Protein AF-A0A8D5ZLR9-F1 (afdb_monomer_lite)

Radius of gyration: 18.5 Å; chains: 1; bounding box: 46×34×52 Å

pLDDT: mean 81.75, std 16.13, range [39.88, 98.38]

Foldseek 3Di:
DDQPVPDDPVVLVVQAPDPDPPGQYLLLVLLVLLLVLLVLLLVLLVVLVVVVLHFPPDDSVVLNVVSVVLSVLSSVLSVQLSVVVVVQCVVPPPDPQRQDPDDCRSLNVQLVSLVVQLVSLLSCCVRSVVCNVSSLSSNVSSLVSNVSSLVVCVVSCVSPVDPDDPPVVVVVVSVVSVVSSVVSVVVVVVVVVVD

Structure (mmCIF, N/CA/C/O backbone):
data_AF-A0A8D5ZLR9-F1
#
_entry.id   AF-A0A8D5ZLR9-F1
#
loop_
_atom_site.group_PDB
_atom_site.id
_atom_site.type_symbol
_atom_site.label_atom_id
_atom_site.label_alt_id
_atom_site.label_comp_id
_atom_site.label_asym_id
_atom_site.label_entity_id
_atom_site.label_seq_id
_atom_site.pdbx_PDB_ins_code
_atom_site.Cartn_x
_atom_site.Cartn_y
_atom_site.Cartn_z
_atom_site.occupancy
_atom_site.B_iso_or_equiv
_atom_site.auth_seq_id
_atom_site.auth_comp_id
_atom_site.auth_asym_id
_atom_site.auth_atom_id
_atom_site.pdbx_PDB_model_num
ATOM 1 N N . MET A 1 1 ? -2.236 0.204 -25.685 1.00 59.69 1 MET A N 1
ATOM 2 C CA . MET A 1 1 ? -1.903 -0.620 -24.510 1.00 59.69 1 MET A CA 1
ATOM 3 C C . MET A 1 1 ? -3.095 -0.487 -23.596 1.00 59.69 1 MET A C 1
ATOM 5 O O . MET A 1 1 ? -3.528 0.644 -23.408 1.00 59.69 1 MET A O 1
ATOM 9 N N . ASP A 1 2 ? -3.676 -1.601 -23.165 1.00 64.25 2 ASP A N 1
ATOM 10 C CA . ASP A 1 2 ? -4.844 -1.557 -22.281 1.00 64.25 2 ASP A CA 1
ATOM 11 C C . ASP A 1 2 ? -4.427 -0.935 -20.941 1.00 64.25 2 ASP A C 1
ATOM 13 O O . ASP A 1 2 ? -3.273 -1.086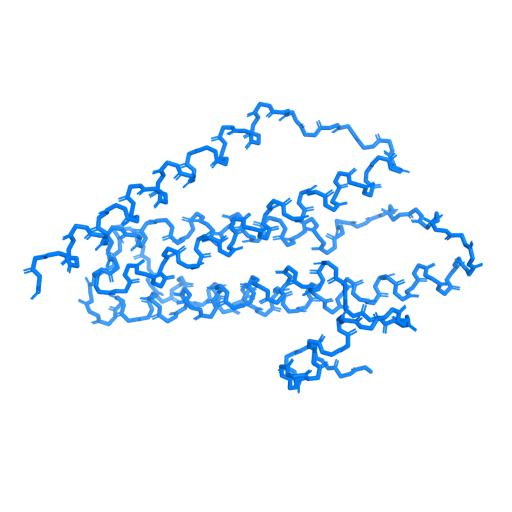 -20.522 1.00 64.25 2 ASP A O 1
ATOM 17 N N . ARG A 1 3 ? -5.331 -0.190 -20.301 1.00 73.62 3 ARG A N 1
ATOM 18 C CA . ARG A 1 3 ? -5.063 0.438 -19.000 1.00 73.62 3 ARG A CA 1
ATOM 19 C C . ARG A 1 3 ? -4.920 -0.644 -17.934 1.00 73.62 3 ARG A C 1
ATOM 21 O O . ARG A 1 3 ? -5.652 -1.631 -17.982 1.00 73.62 3 ARG A O 1
ATOM 28 N N . ILE A 1 4 ? -4.012 -0.473 -16.963 1.00 72.44 4 ILE A N 1
ATOM 29 C CA . ILE A 1 4 ? -3.745 -1.512 -15.937 1.00 72.44 4 ILE A CA 1
ATOM 30 C C . ILE A 1 4 ? -5.044 -1.895 -15.215 1.00 72.44 4 ILE A C 1
ATOM 32 O O . ILE A 1 4 ? -5.279 -3.067 -14.936 1.00 72.44 4 ILE A O 1
ATOM 36 N N . GLU A 1 5 ? -5.898 -0.908 -14.947 1.00 76.12 5 GLU A N 1
ATOM 37 C CA . GLU A 1 5 ? -7.169 -1.096 -14.242 1.00 76.12 5 GLU A CA 1
ATOM 38 C C . GLU A 1 5 ? -8.232 -1.863 -15.043 1.00 76.12 5 GLU A C 1
ATOM 40 O O . GLU A 1 5 ? -9.172 -2.395 -14.459 1.00 76.12 5 GLU A O 1
ATOM 45 N N . GLU A 1 6 ? -8.080 -1.945 -16.365 1.00 81.75 6 GLU A N 1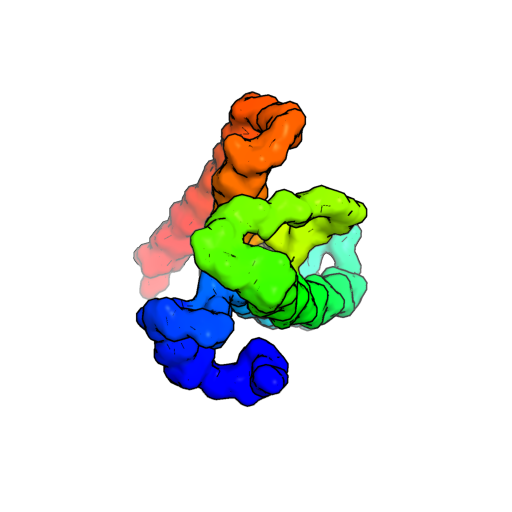
ATOM 46 C CA . GLU A 1 6 ? -9.014 -2.619 -17.274 1.00 81.75 6 GLU A CA 1
ATOM 47 C C . GLU A 1 6 ? -8.556 -4.049 -17.613 1.00 81.75 6 GLU A C 1
ATOM 49 O O . GLU A 1 6 ? -9.297 -4.826 -18.219 1.00 81.75 6 GLU A O 1
ATOM 54 N N . MET A 1 7 ? -7.333 -4.425 -17.223 1.00 79.50 7 MET A N 1
ATOM 55 C CA . MET A 1 7 ? -6.771 -5.736 -17.526 1.00 79.50 7 MET A CA 1
ATOM 56 C C . MET A 1 7 ? -7.274 -6.809 -16.550 1.00 79.50 7 MET A C 1
ATOM 58 O O . MET A 1 7 ? -7.138 -6.661 -15.334 1.00 79.50 7 MET A O 1
ATOM 62 N N . PRO A 1 8 ? -7.756 -7.961 -17.053 1.00 85.62 8 PRO A N 1
ATOM 63 C CA . PRO A 1 8 ? -7.994 -9.126 -16.211 1.00 85.62 8 PRO A CA 1
ATOM 64 C C . PRO A 1 8 ? -6.724 -9.534 -15.447 1.00 85.62 8 PRO A C 1
ATOM 66 O O . PRO A 1 8 ? -5.639 -9.600 -16.029 1.00 85.62 8 PRO A O 1
ATOM 69 N N . ILE A 1 9 ? -6.856 -9.865 -14.156 1.00 83.25 9 ILE A N 1
ATOM 70 C CA . ILE A 1 9 ? -5.718 -10.191 -13.272 1.00 83.25 9 ILE A CA 1
ATOM 71 C C . ILE A 1 9 ? -4.838 -11.303 -13.865 1.00 83.25 9 ILE A C 1
ATOM 73 O O . ILE A 1 9 ? -3.615 -11.197 -13.867 1.00 83.25 9 ILE A O 1
ATOM 77 N N . ASN A 1 10 ? -5.442 -12.356 -14.422 1.00 83.75 10 ASN A N 1
ATOM 78 C CA . ASN A 1 10 ? -4.713 -13.460 -15.053 1.00 83.75 10 ASN A CA 1
ATOM 79 C C . ASN A 1 10 ? -3.843 -12.997 -16.233 1.00 83.75 10 ASN A C 1
ATOM 81 O O . ASN A 1 10 ? -2.712 -13.462 -16.391 1.00 83.75 10 ASN A O 1
ATOM 85 N N . ARG A 1 11 ? -4.351 -12.065 -17.045 1.00 83.00 11 ARG A N 1
ATOM 86 C CA . ARG A 1 11 ? -3.606 -11.479 -18.158 1.00 83.00 11 ARG A CA 1
ATOM 87 C C . ARG A 1 11 ? -2.465 -10.614 -17.641 1.00 83.00 11 ARG A C 1
ATOM 89 O O . ARG A 1 11 ? -1.344 -10.784 -18.104 1.00 83.00 11 ARG A O 1
ATOM 96 N N . LEU A 1 12 ? -2.723 -9.765 -16.648 1.00 81.44 12 LEU A N 1
ATOM 97 C CA . LEU A 1 12 ? -1.701 -8.913 -16.040 1.00 81.44 12 LEU A CA 1
ATOM 98 C C . LEU A 1 12 ? -0.535 -9.736 -15.468 1.00 81.44 12 LEU A C 1
ATOM 100 O O . LEU A 1 12 ? 0.622 -9.465 -15.777 1.00 81.44 12 LEU A O 1
ATOM 104 N N . LEU A 1 13 ? -0.836 -10.795 -14.708 1.00 83.38 13 LEU A N 1
ATOM 105 C CA . LEU A 1 13 ? 0.173 -11.708 -14.157 1.00 83.38 13 LEU A CA 1
ATOM 106 C C . LEU A 1 13 ? 0.963 -12.431 -15.254 1.00 83.38 13 LEU A C 1
ATOM 108 O O . LEU A 1 13 ? 2.183 -12.566 -15.154 1.00 83.38 13 LEU A O 1
ATOM 112 N N . THR A 1 14 ? 0.277 -12.868 -16.313 1.00 83.75 14 THR A N 1
ATOM 113 C CA . THR A 1 14 ? 0.928 -13.508 -17.463 1.00 83.75 14 THR A CA 1
ATOM 114 C C . THR A 1 14 ? 1.882 -12.534 -18.148 1.00 83.75 14 THR A C 1
ATOM 116 O O . THR A 1 14 ? 3.037 -12.878 -18.386 1.00 83.75 14 THR A O 1
ATOM 119 N N . GLU A 1 15 ? 1.443 -11.300 -18.411 1.00 81.50 15 GLU A N 1
ATOM 120 C CA . GLU A 1 15 ? 2.269 -10.267 -19.040 1.00 81.50 15 GLU A CA 1
ATOM 121 C C . GLU A 1 15 ? 3.475 -9.872 -18.181 1.00 81.50 15 GLU A C 1
ATOM 123 O O . GLU A 1 15 ? 4.575 -9.720 -18.713 1.00 81.50 15 GLU A O 1
ATOM 128 N N . MET A 1 16 ? 3.317 -9.803 -16.857 1.00 78.56 16 MET A N 1
ATOM 129 C CA . MET A 1 16 ? 4.423 -9.585 -15.918 1.00 78.56 16 MET A CA 1
ATOM 130 C C . MET A 1 16 ? 5.467 -10.707 -15.944 1.00 78.56 16 MET A C 1
ATOM 132 O O . MET A 1 16 ? 6.669 -10.444 -15.842 1.00 78.56 16 MET A O 1
ATOM 136 N N . ALA A 1 17 ? 5.020 -11.959 -16.081 1.00 81.06 17 ALA A N 1
ATOM 137 C CA . ALA A 1 17 ? 5.893 -13.129 -16.131 1.00 81.06 17 ALA A CA 1
ATOM 138 C C . ALA A 1 17 ? 6.661 -13.249 -17.459 1.00 81.06 17 ALA A C 1
ATOM 140 O O . ALA A 1 17 ? 7.674 -13.951 -17.531 1.00 81.06 17 ALA A O 1
ATOM 141 N N . MET A 1 18 ? 6.216 -12.566 -18.518 1.00 77.62 18 MET A N 1
ATOM 142 C CA . MET A 1 18 ? 6.897 -12.620 -19.803 1.00 77.62 18 MET A CA 1
ATOM 143 C C . MET A 1 18 ? 8.236 -11.869 -19.781 1.00 77.62 18 MET A C 1
ATOM 145 O O . MET A 1 18 ? 8.386 -10.749 -19.283 1.00 77.62 18 MET A O 1
ATOM 149 N N . LYS A 1 19 ? 9.240 -12.474 -20.425 1.00 58.94 19 LYS A N 1
ATOM 150 C CA . LYS A 1 19 ? 10.538 -11.834 -20.698 1.00 58.94 19 LYS A CA 1
ATOM 151 C C . LYS A 1 19 ? 10.452 -10.793 -21.832 1.00 58.94 19 LYS A C 1
ATOM 153 O O . LYS A 1 19 ? 11.449 -10.147 -22.139 1.00 58.94 19 LYS A O 1
ATOM 158 N N . THR A 1 20 ? 9.290 -10.642 -22.466 1.00 58.03 20 THR A N 1
ATOM 159 C CA . THR A 1 20 ? 9.075 -9.750 -23.610 1.00 58.03 20 THR A CA 1
ATOM 160 C C . THR A 1 20 ? 8.994 -8.287 -23.189 1.00 58.03 20 THR A C 1
ATOM 162 O O . THR A 1 20 ? 8.654 -7.955 -22.051 1.00 58.03 20 THR A O 1
ATOM 165 N N . PHE A 1 21 ? 9.347 -7.406 -24.121 1.00 54.28 21 PHE A N 1
ATOM 166 C CA . PHE A 1 21 ? 9.312 -5.964 -23.950 1.00 54.28 21 PHE A CA 1
ATOM 167 C C . PHE A 1 21 ? 8.316 -5.343 -24.943 1.00 54.28 21 PHE A C 1
ATOM 169 O O . PHE A 1 21 ? 8.362 -5.721 -26.115 1.00 54.28 21 PHE A O 1
ATOM 176 N N . PRO A 1 22 ? 7.472 -4.378 -24.532 1.00 57.72 22 PRO A N 1
ATOM 177 C CA . PRO A 1 22 ? 7.265 -3.898 -23.164 1.00 57.72 22 PRO A CA 1
ATOM 178 C C . PRO A 1 22 ? 6.370 -4.834 -22.347 1.00 57.72 22 PRO A C 1
ATOM 180 O O . PRO A 1 22 ? 5.425 -5.413 -22.869 1.00 57.72 22 PRO A O 1
ATOM 183 N N . SER A 1 23 ? 6.663 -4.971 -21.058 1.00 56.97 23 SER A N 1
ATOM 184 C CA . SER A 1 23 ? 5.807 -5.681 -20.103 1.00 56.97 23 SER A CA 1
ATOM 185 C C . SER A 1 23 ? 5.819 -4.958 -18.759 1.00 56.97 23 SER A C 1
ATOM 187 O O . SER A 1 23 ? 6.805 -4.277 -18.457 1.00 56.97 23 SER A O 1
ATOM 189 N N . PRO A 1 24 ? 4.763 -5.102 -17.942 1.00 62.72 24 PRO A N 1
ATOM 190 C CA . PRO A 1 24 ? 4.764 -4.564 -16.593 1.00 62.72 24 PRO A CA 1
ATOM 191 C C . PRO A 1 24 ? 5.907 -5.206 -15.787 1.00 62.72 24 PRO A C 1
ATOM 193 O O . PRO A 1 24 ? 6.070 -6.428 -15.779 1.00 62.72 24 PRO A O 1
ATOM 196 N N . LYS A 1 25 ? 6.735 -4.381 -15.137 1.00 79.19 25 LYS A N 1
ATOM 197 C CA . LYS A 1 25 ? 7.898 -4.801 -14.336 1.00 79.19 25 LYS A CA 1
ATOM 198 C C . LYS A 1 25 ? 7.714 -4.413 -12.867 1.00 79.19 25 LYS A C 1
ATOM 200 O O . LYS A 1 25 ? 6.596 -4.289 -12.371 1.00 79.19 25 LYS A O 1
ATOM 205 N N . ALA A 1 26 ? 8.821 -4.284 -12.140 1.00 83.81 26 ALA A N 1
ATOM 206 C CA . ALA A 1 26 ? 8.810 -4.053 -10.704 1.00 83.81 26 ALA A CA 1
ATOM 207 C C . ALA A 1 26 ? 8.052 -2.769 -10.314 1.00 83.81 26 ALA A C 1
ATOM 209 O O . ALA A 1 26 ? 7.262 -2.824 -9.382 1.00 83.81 26 ALA A O 1
ATOM 210 N N . GLY A 1 27 ? 8.216 -1.649 -11.032 1.00 87.56 27 GLY A N 1
ATOM 211 C CA . GLY A 1 27 ? 7.517 -0.395 -10.718 1.00 87.56 27 GLY A CA 1
ATOM 212 C C . GLY A 1 27 ? 5.995 -0.521 -10.840 1.00 87.56 27 GLY A C 1
ATOM 213 O O . GLY A 1 27 ? 5.280 -0.303 -9.862 1.00 87.56 27 GLY A O 1
ATOM 214 N N . SER A 1 28 ? 5.498 -0.989 -11.985 1.00 87.31 28 SER A N 1
ATOM 215 C CA . SER A 1 28 ? 4.069 -1.288 -12.184 1.00 87.31 28 SER A CA 1
ATOM 216 C C . SER A 1 28 ? 3.511 -2.351 -11.222 1.00 87.31 28 SER A C 1
ATOM 218 O O . SER A 1 28 ? 2.360 -2.255 -10.804 1.00 87.31 28 SER A O 1
ATOM 220 N N . SER A 1 29 ? 4.316 -3.342 -10.814 1.00 89.88 29 SER A N 1
ATOM 221 C CA . SER A 1 29 ? 3.908 -4.315 -9.788 1.00 89.88 29 SER A CA 1
ATOM 222 C C . SER A 1 29 ? 3.683 -3.648 -8.434 1.00 89.88 29 SER A C 1
ATOM 224 O O . SER A 1 29 ? 2.719 -3.971 -7.748 1.00 89.88 29 SER A O 1
ATOM 226 N N . LEU A 1 30 ? 4.573 -2.734 -8.038 1.00 94.19 30 LEU A N 1
ATOM 227 C CA . LEU A 1 30 ? 4.454 -1.998 -6.780 1.00 94.19 30 LEU A CA 1
ATOM 228 C C . LEU A 1 30 ? 3.260 -1.036 -6.820 1.00 94.19 30 LEU A C 1
ATOM 230 O O . LEU A 1 30 ? 2.536 -0.930 -5.835 1.00 94.19 30 LEU A O 1
ATOM 234 N N . ALA A 1 31 ? 3.016 -0.391 -7.963 1.00 94.31 31 ALA A N 1
ATOM 235 C CA . ALA A 1 31 ? 1.822 0.417 -8.197 1.00 94.31 31 ALA A CA 1
ATOM 236 C C . ALA A 1 31 ? 0.527 -0.377 -7.979 1.00 94.31 31 ALA A C 1
ATOM 238 O O . ALA A 1 31 ? -0.346 0.070 -7.236 1.00 94.31 31 ALA A O 1
ATOM 239 N N . LEU A 1 32 ? 0.420 -1.574 -8.566 1.00 93.50 32 LEU A N 1
ATOM 240 C CA . LEU A 1 32 ? -0.746 -2.438 -8.376 1.00 93.50 32 LEU A CA 1
ATOM 241 C C . LEU A 1 32 ? -0.912 -2.851 -6.909 1.00 93.50 32 LEU A C 1
ATOM 243 O O . LEU A 1 32 ? -2.012 -2.769 -6.367 1.00 93.50 32 LEU A O 1
ATOM 247 N N . THR A 1 33 ? 0.178 -3.257 -6.253 1.00 96.06 33 THR A N 1
ATOM 248 C CA . THR A 1 33 ? 0.166 -3.594 -4.824 1.00 96.06 33 THR A CA 1
ATOM 249 C C . THR A 1 33 ? -0.336 -2.428 -3.976 1.00 96.06 33 THR A C 1
ATOM 251 O O . THR A 1 33 ? -1.155 -2.636 -3.085 1.00 96.06 33 THR A O 1
ATOM 254 N N . LEU A 1 34 ? 0.093 -1.199 -4.271 1.00 97.94 34 LEU A N 1
ATOM 255 C CA . LEU A 1 34 ? -0.371 -0.015 -3.552 1.00 97.94 34 LEU A CA 1
ATOM 256 C C . LEU A 1 34 ? -1.845 0.289 -3.832 1.00 97.94 34 LEU A C 1
ATOM 258 O O . LEU A 1 34 ? -2.580 0.627 -2.912 1.00 97.94 34 LEU A O 1
ATOM 262 N N . ALA A 1 35 ? -2.300 0.128 -5.076 1.00 97.00 35 ALA A N 1
ATOM 263 C CA . ALA A 1 35 ? -3.704 0.314 -5.432 1.00 97.00 35 ALA A CA 1
ATOM 264 C C . ALA A 1 35 ? -4.622 -0.680 -4.697 1.00 97.00 35 ALA A C 1
ATOM 266 O O . ALA A 1 35 ? -5.695 -0.289 -4.231 1.00 97.00 35 ALA A O 1
ATOM 267 N N . MET A 1 36 ? -4.188 -1.939 -4.544 1.00 97.31 36 MET A N 1
ATOM 268 C CA . MET A 1 36 ? -4.884 -2.943 -3.728 1.00 97.31 36 MET A CA 1
ATOM 269 C C . MET A 1 36 ? -4.896 -2.559 -2.243 1.00 97.31 36 MET A C 1
ATOM 271 O O . MET A 1 36 ? -5.952 -2.625 -1.616 1.00 97.31 36 MET A O 1
ATOM 275 N N . ALA A 1 37 ? -3.768 -2.084 -1.706 1.00 98.25 37 ALA A N 1
ATOM 276 C CA . ALA A 1 37 ? -3.686 -1.600 -0.328 1.00 98.25 37 ALA A CA 1
ATOM 277 C C . ALA A 1 37 ? -4.645 -0.424 -0.086 1.00 98.25 37 ALA A C 1
ATOM 279 O O . ALA A 1 37 ? -5.375 -0.413 0.900 1.00 98.25 37 ALA A O 1
ATOM 280 N N . CYS A 1 38 ? -4.712 0.536 -1.012 1.00 98.38 38 CYS A N 1
ATOM 281 C CA . CYS A 1 38 ? -5.660 1.644 -0.930 1.00 98.38 38 CYS A CA 1
ATOM 282 C C . CYS A 1 38 ? -7.115 1.160 -0.992 1.00 98.38 38 CYS A C 1
ATOM 284 O O . CYS A 1 38 ? -7.938 1.647 -0.230 1.00 98.38 38 CYS A O 1
ATOM 286 N N . ALA A 1 39 ? -7.450 0.196 -1.855 1.00 97.81 39 ALA A N 1
ATOM 287 C CA . ALA A 1 39 ? -8.813 -0.341 -1.926 1.00 97.81 39 ALA A CA 1
ATOM 288 C C . ALA A 1 39 ? -9.242 -1.007 -0.607 1.00 97.81 39 ALA A C 1
ATOM 290 O O . ALA A 1 39 ? -10.365 -0.811 -0.149 1.00 97.81 39 ALA A O 1
ATOM 291 N N . LEU A 1 40 ? -8.336 -1.764 0.018 1.00 97.75 40 LEU A N 1
ATOM 292 C CA . LEU A 1 40 ? -8.602 -2.413 1.298 1.00 97.75 40 LEU A CA 1
ATOM 293 C C . LEU A 1 40 ? -8.665 -1.395 2.449 1.00 97.75 40 LEU A C 1
ATOM 295 O O . LEU A 1 40 ? -9.528 -1.504 3.314 1.00 97.75 40 LEU A O 1
ATOM 299 N N . LEU A 1 41 ? -7.820 -0.360 2.430 1.00 98.06 41 LEU A N 1
ATOM 300 C CA . LEU A 1 41 ? -7.890 0.729 3.405 1.00 98.06 41 LEU A CA 1
ATOM 301 C C . LEU A 1 41 ? -9.193 1.526 3.274 1.00 98.06 41 LEU A C 1
ATOM 303 O O . LEU A 1 41 ? -9.809 1.843 4.283 1.00 98.06 41 LEU A O 1
ATOM 307 N N . GLU A 1 42 ? -9.633 1.813 2.047 1.00 98.19 42 GLU A N 1
ATOM 308 C CA . GLU A 1 42 ? -10.912 2.477 1.768 1.00 98.19 42 GLU A CA 1
ATOM 309 C C . GLU A 1 42 ? -12.075 1.717 2.418 1.00 98.19 42 GLU A C 1
ATOM 311 O O . GLU A 1 42 ? -12.904 2.330 3.089 1.00 98.19 42 GLU A O 1
ATOM 316 N N . LEU A 1 43 ? -12.093 0.386 2.262 1.00 97.12 43 LEU A N 1
ATOM 317 C CA . LEU A 1 43 ? -13.084 -0.491 2.885 1.00 97.12 43 LEU A CA 1
ATOM 318 C C . LEU A 1 43 ? -13.065 -0.361 4.411 1.00 97.12 43 LEU A C 1
ATOM 320 O O . LEU A 1 43 ? -14.112 -0.115 5.001 1.00 97.12 43 LEU A O 1
ATOM 324 N N . VAL A 1 44 ? -11.891 -0.495 5.041 1.00 97.19 44 VAL A N 1
ATOM 325 C CA . VAL A 1 44 ? -11.782 -0.414 6.507 1.00 97.19 44 VAL A CA 1
ATOM 326 C C . VAL A 1 44 ? -12.244 0.945 7.024 1.00 97.19 44 VAL A C 1
ATOM 328 O O . VAL A 1 44 ? -12.980 1.009 8.003 1.00 97.19 44 VAL A O 1
ATOM 331 N N . ILE A 1 45 ? -11.816 2.037 6.391 1.00 97.44 45 ILE A N 1
ATOM 332 C CA . ILE A 1 45 ? -12.158 3.383 6.859 1.00 97.44 45 ILE A CA 1
ATOM 333 C C . ILE A 1 45 ? -13.661 3.637 6.735 1.00 97.44 45 ILE A C 1
ATOM 335 O O . ILE A 1 45 ? -14.250 4.186 7.663 1.00 97.44 45 ILE A O 1
ATOM 339 N N . ALA A 1 46 ? -14.281 3.238 5.621 1.00 96.94 46 ALA A N 1
ATOM 340 C CA . ALA A 1 46 ? -15.721 3.393 5.430 1.00 96.94 46 ALA A CA 1
ATOM 341 C C . ALA A 1 46 ? -16.512 2.600 6.481 1.00 96.94 46 ALA A C 1
ATOM 343 O O . ALA A 1 46 ? -17.367 3.157 7.163 1.00 96.94 46 ALA A O 1
ATOM 344 N N . ASP A 1 47 ? -16.152 1.334 6.671 1.00 96.62 47 ASP A N 1
ATOM 345 C CA . ASP A 1 47 ? -16.781 0.418 7.621 1.00 96.62 47 ASP A CA 1
ATOM 346 C C . ASP A 1 47 ? -16.644 0.913 9.078 1.00 96.62 47 ASP A C 1
ATOM 348 O O . ASP A 1 47 ? -17.637 1.064 9.791 1.00 96.62 47 ASP A O 1
ATOM 35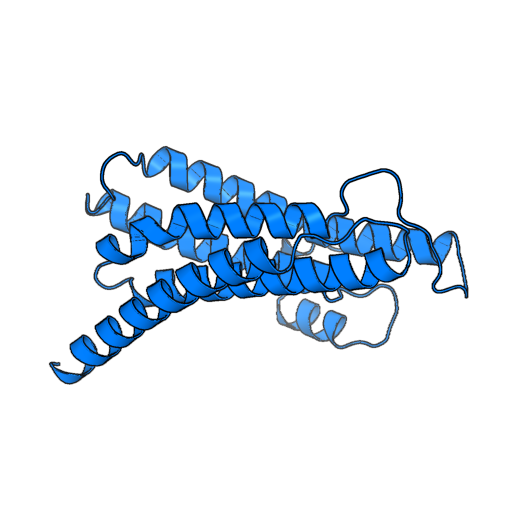2 N N . ARG A 1 48 ? -15.439 1.323 9.504 1.00 95.69 48 ARG A N 1
ATOM 353 C CA . ARG A 1 48 ? -15.233 1.927 10.836 1.00 95.69 48 ARG A CA 1
ATOM 354 C C . ARG A 1 48 ? -15.908 3.294 10.987 1.00 95.69 48 ARG A C 1
ATOM 356 O O . ARG A 1 48 ? -16.324 3.659 12.090 1.00 95.69 48 ARG A O 1
ATOM 363 N N . GLY A 1 49 ? -16.030 4.049 9.896 1.00 94.12 49 GLY A N 1
ATOM 364 C CA . GLY A 1 49 ? -16.777 5.303 9.821 1.00 94.12 49 GLY A CA 1
ATOM 365 C C . GLY A 1 49 ? -18.261 5.122 10.129 1.00 94.12 49 GLY A C 1
ATOM 366 O O . GLY A 1 49 ? -18.814 5.852 10.957 1.00 94.12 49 GLY A O 1
ATOM 367 N N . GLU A 1 50 ? -18.884 4.114 9.520 1.00 94.31 50 GLU A N 1
ATOM 368 C CA . GLU A 1 50 ? -20.287 3.744 9.741 1.00 94.31 50 GLU A CA 1
ATOM 369 C C . GLU A 1 50 ? -20.537 3.274 11.182 1.00 94.31 50 GLU A C 1
ATOM 371 O O . GLU A 1 50 ? -21.523 3.675 11.807 1.00 94.31 50 GLU A O 1
ATOM 376 N N . GLU A 1 51 ? -19.599 2.519 11.757 1.00 94.50 51 GLU A N 1
ATOM 377 C CA . GLU A 1 51 ? -19.653 2.060 13.153 1.00 94.50 51 GLU A CA 1
ATOM 378 C C . GLU A 1 51 ? -19.320 3.146 14.191 1.00 94.50 51 GLU A C 1
ATOM 380 O O . GLU A 1 51 ? -19.414 2.907 15.397 1.00 94.50 51 GLU A O 1
ATOM 385 N N . ARG A 1 52 ? -18.936 4.354 13.755 1.00 91.00 52 ARG A N 1
ATOM 386 C CA . ARG A 1 52 ? -18.426 5.439 14.619 1.00 91.00 52 ARG A CA 1
ATOM 387 C C . ARG A 1 52 ? -17.186 5.038 15.433 1.00 91.00 52 ARG A C 1
ATOM 389 O O . ARG A 1 52 ? -16.896 5.650 16.460 1.00 91.00 52 ARG A O 1
ATOM 396 N N . ALA A 1 53 ? -16.428 4.060 14.948 1.00 93.25 53 ALA A N 1
ATOM 397 C CA . ALA A 1 53 ? -15.169 3.588 15.515 1.00 93.25 53 ALA A CA 1
ATOM 398 C C . ALA A 1 53 ? -13.971 4.261 14.816 1.00 93.25 53 ALA A C 1
ATOM 400 O O . ALA A 1 53 ? -13.033 3.611 14.365 1.00 93.25 53 ALA A O 1
ATOM 401 N N . VAL A 1 54 ? -14.018 5.588 14.680 1.00 93.69 54 VAL A N 1
ATOM 402 C CA . VAL A 1 54 ? -13.008 6.373 13.951 1.00 93.69 54 VAL A CA 1
ATOM 403 C C . VAL A 1 54 ? -11.910 6.841 14.913 1.00 93.69 54 VAL A C 1
ATOM 405 O O . VAL A 1 54 ? -12.239 7.287 16.016 1.00 93.69 54 VAL A O 1
ATOM 408 N N . PRO A 1 55 ? -10.616 6.794 14.529 1.00 94.81 55 PRO A N 1
ATOM 409 C CA . PRO A 1 55 ? -9.548 7.284 15.390 1.00 94.81 55 PRO A CA 1
ATOM 410 C C . PRO A 1 55 ? -9.727 8.773 15.754 1.00 94.81 55 PRO A C 1
ATOM 412 O O . PRO A 1 55 ? -10.176 9.563 14.916 1.00 94.81 55 PRO A O 1
ATOM 415 N N . PRO A 1 56 ? -9.343 9.201 16.972 1.00 94.56 56 PRO A N 1
ATOM 416 C CA . PRO A 1 56 ? -9.518 10.581 17.416 1.00 94.56 56 PRO A CA 1
ATOM 417 C C . PRO A 1 56 ? -8.884 11.608 16.468 1.00 94.56 56 PRO A C 1
ATOM 419 O O . PRO A 1 56 ? -7.732 11.470 16.060 1.00 94.56 56 PRO A O 1
ATOM 422 N N . GLY A 1 57 ? -9.633 12.667 16.147 1.00 92.94 57 GLY A N 1
ATOM 423 C CA . GLY A 1 57 ? -9.157 13.774 15.307 1.00 92.94 57 GLY A CA 1
ATOM 424 C C . GLY A 1 57 ? -9.121 13.484 13.802 1.00 92.94 57 GLY A C 1
ATOM 425 O O . GLY A 1 57 ? -8.624 14.317 13.047 1.00 92.94 57 GLY A O 1
ATOM 426 N N . ARG A 1 58 ? -9.636 12.332 13.357 1.00 94.50 58 ARG A N 1
ATOM 427 C CA . ARG A 1 58 ? -9.751 11.975 11.936 1.00 94.50 58 ARG A CA 1
ATOM 428 C C . ARG A 1 58 ? -11.162 12.251 11.422 1.00 94.50 58 ARG A C 1
ATOM 430 O O . ARG A 1 58 ? -12.140 12.084 12.147 1.00 94.50 58 ARG A O 1
ATOM 437 N N . ASP A 1 59 ? -11.252 12.635 10.154 1.00 96.00 59 ASP A N 1
ATOM 438 C CA . ASP A 1 59 ? -12.503 12.673 9.400 1.00 96.00 59 ASP A CA 1
ATOM 439 C C . ASP A 1 59 ? -12.487 11.535 8.380 1.00 96.00 59 ASP A C 1
ATOM 441 O O . ASP A 1 59 ? -11.737 11.569 7.402 1.00 96.00 59 ASP A O 1
ATOM 445 N N . TRP A 1 60 ? -13.321 10.524 8.617 1.00 95.75 60 TRP A N 1
ATOM 446 C CA . TRP A 1 60 ? -13.349 9.323 7.793 1.00 95.75 60 TRP A CA 1
ATOM 447 C C . TRP A 1 60 ? -13.837 9.597 6.362 1.00 95.75 60 TRP A C 1
ATOM 449 O O . TRP A 1 60 ? -13.385 8.923 5.439 1.00 95.75 60 TRP A O 1
ATOM 459 N N . HIS A 1 61 ? -14.693 10.605 6.133 1.00 97.00 61 HIS A N 1
ATOM 460 C CA . HIS A 1 61 ? -15.129 10.951 4.773 1.00 97.00 61 HIS A CA 1
ATOM 461 C C . HIS A 1 61 ? -13.964 11.520 3.965 1.00 97.00 61 HIS A C 1
ATOM 463 O O . HIS A 1 61 ? -13.732 11.110 2.826 1.00 97.00 61 HIS A O 1
ATOM 469 N N . SER A 1 62 ? -13.219 12.447 4.571 1.00 97.06 62 SER A N 1
ATOM 470 C CA . SER A 1 62 ? -12.010 13.028 3.988 1.00 97.06 62 SER A CA 1
ATOM 471 C C . SER A 1 62 ? -10.955 11.954 3.718 1.00 97.06 62 SER A C 1
ATOM 473 O O . SER A 1 62 ? -10.416 11.874 2.615 1.00 97.06 62 SER A O 1
ATOM 475 N N . ASP A 1 63 ? -10.724 11.057 4.679 1.00 97.38 63 ASP A N 1
ATOM 476 C CA . ASP A 1 63 ? -9.791 9.944 4.509 1.00 97.38 63 ASP A CA 1
ATOM 477 C C . ASP A 1 63 ? -10.185 9.018 3.348 1.00 97.38 63 ASP A C 1
ATOM 479 O O . ASP A 1 63 ? -9.337 8.688 2.521 1.00 97.38 63 ASP A O 1
ATOM 483 N N . VAL A 1 64 ? -11.462 8.634 3.232 1.00 97.69 64 VAL A N 1
ATOM 484 C CA . VAL A 1 64 ? -11.957 7.811 2.112 1.00 97.69 64 VAL A CA 1
ATOM 485 C C . VAL A 1 64 ? -11.722 8.501 0.768 1.00 97.69 64 VAL A C 1
ATOM 487 O O . VAL A 1 64 ? -11.299 7.850 -0.191 1.00 97.69 64 VAL A O 1
ATOM 490 N N . LEU A 1 65 ? -11.982 9.809 0.675 1.00 97.81 65 LEU A N 1
ATOM 491 C CA . LEU A 1 65 ? -11.754 10.570 -0.556 1.00 97.81 65 LEU A CA 1
ATOM 492 C C . LEU A 1 65 ? -10.272 10.586 -0.937 1.00 97.81 65 LEU A C 1
ATOM 494 O O . LEU A 1 65 ? -9.940 10.249 -2.074 1.00 97.81 65 LEU A O 1
ATOM 498 N N . HIS A 1 66 ? -9.384 10.876 0.013 1.00 97.81 66 HIS A N 1
ATOM 499 C CA . HIS A 1 66 ? -7.946 10.857 -0.239 1.00 97.81 66 HIS A CA 1
ATOM 500 C C . HIS A 1 66 ? -7.448 9.464 -0.639 1.00 97.81 66 HIS A C 1
ATOM 502 O O . HIS A 1 66 ? -6.708 9.326 -1.610 1.00 97.81 66 HIS A O 1
ATOM 508 N N . VAL A 1 67 ? -7.897 8.402 0.037 1.00 97.81 67 VAL A N 1
ATOM 509 C CA . VAL A 1 67 ? -7.491 7.026 -0.291 1.00 97.81 67 VAL A CA 1
ATOM 510 C C . VAL A 1 67 ? -7.953 6.620 -1.698 1.00 97.81 67 VAL A C 1
ATOM 512 O O . VAL A 1 67 ? -7.208 5.955 -2.426 1.00 97.81 67 VAL A O 1
ATOM 515 N N . ARG A 1 68 ? -9.139 7.063 -2.137 1.00 97.38 68 ARG A N 1
ATOM 516 C CA . ARG A 1 68 ? -9.608 6.877 -3.524 1.00 97.38 68 ARG A CA 1
ATOM 517 C C . ARG A 1 68 ? -8.713 7.578 -4.537 1.00 97.38 68 ARG A C 1
ATOM 519 O O . ARG A 1 68 ? -8.419 7.004 -5.587 1.00 97.38 68 ARG A O 1
ATOM 526 N N . GLU A 1 69 ? -8.292 8.803 -4.241 1.00 97.81 69 GLU A N 1
ATOM 527 C CA . GLU A 1 69 ? -7.357 9.551 -5.084 1.00 97.81 69 GLU A CA 1
ATOM 528 C C . GLU A 1 69 ? -6.004 8.843 -5.154 1.00 97.81 69 GLU A C 1
ATOM 530 O O . GLU A 1 69 ? -5.506 8.591 -6.247 1.00 97.81 69 GLU A O 1
ATOM 535 N N . TRP A 1 70 ? -5.466 8.394 -4.019 1.00 98.06 70 TRP A N 1
ATOM 536 C CA . TRP A 1 70 ? -4.209 7.644 -3.969 1.00 98.06 70 TRP A CA 1
ATOM 537 C C . TRP A 1 70 ? -4.275 6.331 -4.744 1.00 98.06 70 TRP A C 1
ATOM 539 O O . TRP A 1 70 ? -3.312 5.956 -5.409 1.00 98.06 70 TRP A O 1
ATOM 549 N N . ARG A 1 71 ? -5.412 5.628 -4.705 1.00 97.44 71 ARG A N 1
ATOM 550 C CA . ARG A 1 71 ? -5.623 4.423 -5.518 1.00 97.44 71 ARG A CA 1
ATOM 551 C C . ARG A 1 71 ? -5.508 4.725 -7.013 1.00 97.44 71 ARG A C 1
ATOM 553 O O . ARG A 1 71 ? -4.834 3.985 -7.728 1.00 97.44 71 ARG A O 1
ATOM 560 N N . ARG A 1 72 ? -6.138 5.808 -7.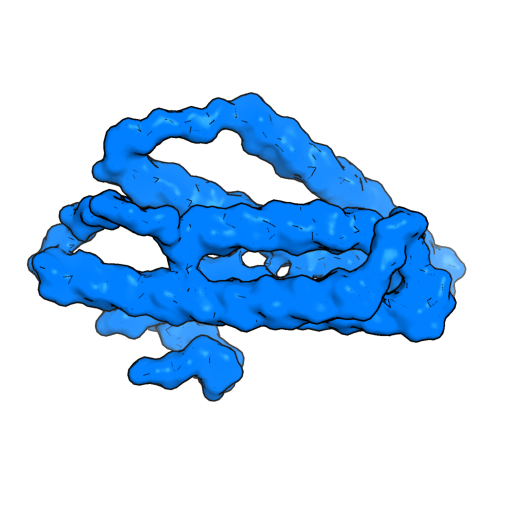481 1.00 95.88 72 ARG A N 1
ATOM 561 C CA . ARG A 1 72 ? -6.048 6.254 -8.883 1.00 95.88 72 ARG A CA 1
ATOM 562 C C . ARG A 1 72 ? -4.627 6.685 -9.237 1.00 95.88 72 ARG A C 1
ATOM 564 O O . ARG A 1 72 ? -4.100 6.254 -10.259 1.00 95.88 72 ARG A O 1
ATOM 571 N N . ASP A 1 73 ? -3.988 7.464 -8.370 1.00 95.88 73 ASP A N 1
ATOM 572 C CA . ASP A 1 73 ? -2.607 7.911 -8.545 1.00 95.88 73 ASP A CA 1
ATOM 573 C C . ASP A 1 73 ? -1.637 6.732 -8.650 1.00 95.88 73 ASP A C 1
ATOM 575 O O . ASP A 1 73 ? -0.776 6.727 -9.526 1.00 95.88 73 ASP A O 1
ATOM 579 N N . ALA A 1 74 ? -1.791 5.703 -7.814 1.00 95.69 74 ALA A N 1
ATOM 580 C CA . ALA A 1 74 ? -0.966 4.501 -7.879 1.00 95.69 74 ALA A CA 1
ATOM 581 C C . ALA A 1 74 ? -1.072 3.816 -9.252 1.00 95.69 74 ALA A C 1
ATOM 583 O O . ALA A 1 74 ? -0.047 3.500 -9.855 1.00 95.69 74 ALA A O 1
ATOM 584 N N . LEU A 1 75 ? -2.287 3.649 -9.783 1.00 93.50 75 LEU A N 1
ATOM 585 C CA . LEU A 1 75 ? -2.515 3.051 -11.104 1.00 93.50 75 LEU A CA 1
ATOM 586 C C . LEU A 1 75 ? -1.887 3.888 -12.228 1.00 93.50 75 LEU A C 1
ATOM 588 O O . LEU A 1 75 ? -1.161 3.344 -13.062 1.00 93.50 75 LEU A O 1
ATOM 592 N N . LEU A 1 76 ? -2.076 5.212 -12.198 1.00 92.75 76 LEU A N 1
ATOM 593 C CA . LEU A 1 76 ? -1.462 6.138 -13.157 1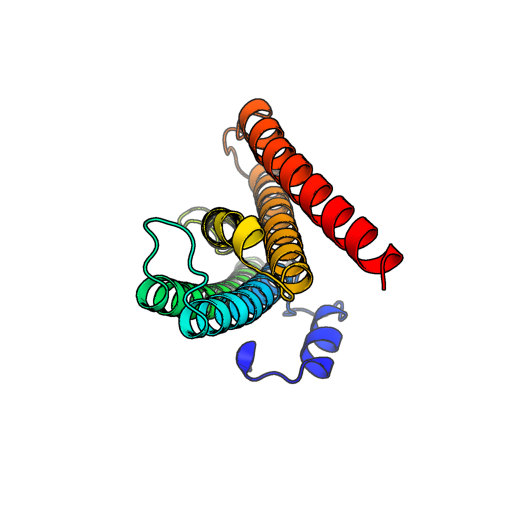.00 92.75 76 LEU A CA 1
ATOM 594 C C . LEU A 1 76 ? 0.071 6.103 -13.097 1.00 92.75 76 LEU A C 1
ATOM 596 O O . LEU A 1 76 ? 0.735 6.165 -14.131 1.00 92.75 76 LEU A O 1
ATOM 600 N N . LEU A 1 77 ? 0.652 5.970 -11.903 1.00 92.19 77 LEU A N 1
ATOM 601 C CA . LEU A 1 77 ? 2.098 5.816 -11.734 1.00 92.19 77 LEU A CA 1
ATOM 602 C C . LEU A 1 77 ? 2.603 4.487 -12.311 1.00 92.19 77 LEU A C 1
ATOM 604 O O . LEU A 1 77 ? 3.697 4.453 -12.872 1.00 92.19 77 LEU A O 1
ATOM 608 N N . GLY A 1 78 ? 1.813 3.414 -12.226 1.00 88.88 78 GLY A N 1
ATOM 609 C CA . GLY A 1 78 ? 2.119 2.142 -12.884 1.00 88.88 78 GLY A CA 1
ATOM 610 C C . GLY A 1 78 ? 2.115 2.250 -14.412 1.00 88.88 78 GLY A C 1
ATOM 611 O O . GLY A 1 78 ? 3.031 1.757 -15.069 1.00 88.88 78 GLY A O 1
ATOM 612 N N . GLU A 1 79 ? 1.131 2.946 -14.983 1.00 87.81 79 GLU A N 1
ATOM 613 C CA . GLU A 1 79 ? 1.064 3.236 -16.424 1.00 87.81 79 GLU A CA 1
ATOM 614 C C . GLU A 1 79 ? 2.218 4.134 -16.892 1.00 87.81 79 GLU A C 1
ATOM 616 O O . GLU A 1 79 ? 2.815 3.900 -17.952 1.00 87.81 79 GLU A O 1
ATOM 621 N N . ALA A 1 80 ? 2.578 5.129 -16.079 1.00 85.88 80 ALA A N 1
ATOM 622 C CA . ALA A 1 80 ? 3.710 6.010 -16.331 1.00 85.88 80 ALA A CA 1
ATOM 623 C C . ALA A 1 80 ? 5.049 5.256 -16.294 1.00 85.88 80 ALA A C 1
ATOM 625 O O . ALA A 1 80 ? 5.877 5.484 -17.171 1.00 85.88 80 ALA A O 1
ATOM 626 N N . ASP A 1 81 ? 5.246 4.329 -15.347 1.00 83.88 81 ASP A N 1
ATOM 627 C CA . ASP A 1 81 ? 6.445 3.477 -15.265 1.00 83.88 81 ASP A CA 1
ATOM 628 C C . ASP A 1 81 ? 6.616 2.632 -16.536 1.00 83.88 81 ASP A C 1
ATOM 630 O O . ASP A 1 81 ? 7.682 2.633 -17.152 1.00 83.88 81 ASP A O 1
ATOM 634 N N . MET A 1 82 ? 5.543 1.987 -17.008 1.00 79.94 82 MET A N 1
ATOM 635 C CA . MET A 1 82 ? 5.579 1.219 -18.259 1.00 79.94 82 MET A CA 1
ATOM 636 C C . MET A 1 82 ? 5.891 2.106 -19.469 1.00 79.94 82 MET A C 1
ATOM 638 O O . MET A 1 82 ? 6.695 1.732 -20.326 1.00 79.94 82 MET A O 1
ATOM 642 N N . SER A 1 83 ? 5.281 3.291 -19.535 1.00 81.50 83 SER A N 1
ATOM 643 C CA . SER A 1 83 ? 5.485 4.250 -20.626 1.00 81.50 83 SER A CA 1
ATOM 644 C C . SER A 1 83 ? 6.906 4.812 -20.643 1.00 81.50 83 SER A C 1
ATOM 646 O O . SER A 1 83 ? 7.510 4.944 -21.709 1.00 81.50 83 SER A O 1
ATOM 648 N N . GLU A 1 84 ? 7.466 5.112 -19.470 1.00 77.94 84 GLU A N 1
ATOM 649 C CA . GLU A 1 84 ? 8.843 5.575 -19.326 1.00 77.94 84 GLU A CA 1
ATOM 650 C C . GLU A 1 84 ? 9.820 4.487 -19.758 1.00 77.94 84 GLU A C 1
ATOM 652 O O . GLU A 1 84 ? 10.699 4.744 -20.578 1.00 77.94 84 GLU A O 1
ATOM 657 N N . VAL A 1 85 ? 9.607 3.254 -19.304 1.00 73.00 85 VAL A N 1
ATOM 658 C CA . VAL A 1 85 ? 10.393 2.098 -19.725 1.00 73.00 85 VAL A CA 1
ATOM 659 C C . VAL A 1 85 ? 10.342 1.943 -21.253 1.00 73.00 85 VAL A C 1
ATOM 661 O O . VAL A 1 85 ? 11.396 1.870 -21.885 1.00 73.00 85 VAL A O 1
ATOM 664 N N . ILE A 1 86 ? 9.160 1.998 -21.882 1.00 74.75 86 ILE A N 1
ATOM 665 C CA . ILE A 1 86 ? 9.010 1.964 -23.353 1.00 74.75 86 ILE A CA 1
ATOM 666 C C . ILE A 1 86 ? 9.818 3.069 -24.038 1.00 74.75 86 ILE A C 1
ATOM 668 O O . ILE A 1 86 ? 10.514 2.806 -25.023 1.00 74.75 86 ILE A O 1
ATOM 672 N N . ARG A 1 87 ? 9.715 4.303 -23.535 1.00 74.75 87 ARG A N 1
ATOM 673 C CA . ARG A 1 87 ? 10.408 5.467 -24.095 1.00 74.75 87 ARG A CA 1
ATOM 674 C C . ARG A 1 87 ? 11.923 5.289 -24.038 1.00 74.75 87 ARG A C 1
ATOM 676 O O . ARG A 1 87 ? 12.585 5.469 -25.054 1.00 74.75 87 ARG A O 1
ATOM 683 N N . LEU A 1 88 ? 12.459 4.878 -22.889 1.00 68.62 88 LEU A N 1
ATOM 684 C CA . LEU A 1 88 ? 13.896 4.670 -22.698 1.00 68.62 88 LEU A CA 1
ATOM 685 C C . LEU A 1 88 ? 14.455 3.645 -23.698 1.00 68.62 88 LEU A C 1
ATOM 687 O O . LEU A 1 88 ? 15.511 3.878 -24.276 1.00 68.62 88 LEU A O 1
ATOM 691 N N . PHE A 1 89 ? 13.720 2.565 -23.974 1.00 66.62 89 PHE A N 1
ATOM 692 C CA . PHE A 1 89 ? 14.113 1.571 -24.980 1.00 66.62 89 PHE A CA 1
ATOM 693 C C . PHE A 1 89 ? 14.010 2.073 -26.424 1.00 66.62 89 PHE A C 1
ATOM 695 O O . PHE A 1 89 ? 14.824 1.683 -27.259 1.00 66.62 89 PHE A O 1
ATOM 702 N N . ARG A 1 90 ? 13.013 2.911 -26.738 1.00 68.50 90 ARG A N 1
ATOM 703 C CA . ARG A 1 90 ? 12.863 3.506 -28.076 1.00 68.50 90 ARG A CA 1
ATOM 704 C C . ARG A 1 90 ? 13.987 4.492 -28.377 1.00 68.50 90 ARG A C 1
ATOM 706 O O . ARG A 1 90 ? 14.519 4.476 -29.482 1.00 68.50 90 ARG A O 1
ATOM 713 N N . ASP A 1 91 ? 14.324 5.327 -27.402 1.00 65.25 91 ASP A N 1
ATOM 714 C CA . ASP A 1 91 ? 15.333 6.374 -27.553 1.00 6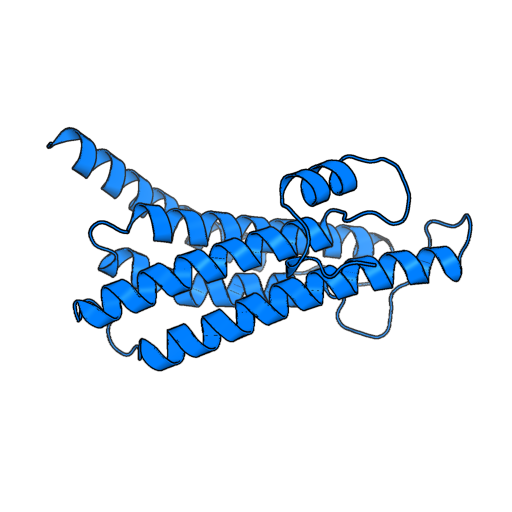5.25 91 ASP A CA 1
ATOM 715 C C . ASP A 1 91 ? 16.761 5.787 -27.518 1.00 65.25 91 ASP A C 1
ATOM 717 O O . ASP A 1 91 ? 17.677 6.373 -28.086 1.00 65.25 91 ASP A O 1
ATOM 721 N N . HIS A 1 92 ? 16.951 4.624 -26.875 1.00 60.50 92 HIS A N 1
ATOM 722 C CA . HIS A 1 92 ? 18.252 3.966 -26.685 1.00 60.50 92 HIS A CA 1
ATOM 723 C C . HIS A 1 92 ? 18.187 2.449 -26.978 1.00 60.50 92 HIS A C 1
ATOM 725 O O . HIS A 1 92 ? 18.323 1.618 -26.072 1.00 60.50 92 HIS A O 1
ATOM 731 N N . PRO A 1 93 ? 17.970 2.038 -28.243 1.00 54.91 93 PRO A N 1
ATOM 732 C CA . PRO A 1 93 ? 17.898 0.627 -28.600 1.00 54.91 93 PRO A CA 1
ATOM 733 C C . PRO A 1 93 ? 19.266 -0.046 -28.407 1.00 54.91 93 PRO A C 1
ATOM 735 O O . PRO A 1 93 ? 20.219 0.220 -29.133 1.00 54.91 93 PRO A O 1
ATOM 738 N N . GLY A 1 94 ? 19.362 -0.942 -27.422 1.00 50.00 94 GLY A N 1
ATOM 739 C CA . GLY A 1 94 ? 20.560 -1.752 -27.167 1.00 50.00 94 GLY A CA 1
ATOM 740 C C . GLY A 1 94 ? 21.498 -1.231 -26.075 1.00 50.00 94 GLY A C 1
ATOM 741 O O . GLY A 1 94 ? 22.423 -1.950 -25.703 1.00 50.00 94 GLY A O 1
ATOM 742 N N . THR A 1 95 ? 21.247 -0.054 -25.495 1.00 47.19 95 THR A N 1
ATOM 743 C CA . THR A 1 95 ? 21.992 0.436 -24.326 1.00 47.19 95 THR A CA 1
ATOM 744 C C . THR A 1 95 ? 21.064 0.524 -23.114 1.00 47.19 95 THR A C 1
ATOM 746 O O . THR A 1 95 ? 20.103 1.282 -23.077 1.00 47.19 95 THR A O 1
ATOM 749 N N . ALA A 1 96 ? 21.358 -0.252 -22.067 1.00 49.22 96 ALA A N 1
ATOM 750 C CA . ALA A 1 96 ? 20.647 -0.217 -20.779 1.00 49.22 96 ALA A CA 1
ATOM 751 C C . ALA A 1 96 ? 20.944 1.057 -19.945 1.00 49.22 96 ALA A C 1
ATOM 753 O O . ALA A 1 96 ? 20.759 1.070 -18.721 1.00 49.22 96 ALA A O 1
ATOM 754 N N . GLU A 1 97 ? 21.442 2.103 -20.607 1.00 46.62 97 GLU A N 1
ATOM 755 C CA . GLU A 1 97 ? 21.965 3.353 -20.056 1.00 46.62 97 GLU A CA 1
ATOM 756 C C . GLU A 1 97 ? 21.159 4.536 -20.593 1.00 46.62 97 GLU A C 1
ATOM 758 O O . GLU A 1 97 ? 21.678 5.469 -21.193 1.00 46.62 97 GLU A O 1
ATOM 763 N N . ALA A 1 98 ? 19.849 4.493 -20.392 1.00 47.66 98 ALA A N 1
ATOM 764 C CA . ALA A 1 98 ? 19.026 5.671 -20.579 1.00 47.66 98 ALA A CA 1
ATOM 765 C C . ALA A 1 98 ? 18.990 6.429 -19.242 1.00 47.66 98 ALA A C 1
ATOM 767 O O . ALA A 1 98 ? 18.508 5.905 -18.238 1.00 47.66 98 ALA A O 1
ATOM 768 N N . ASN A 1 99 ? 19.582 7.625 -19.219 1.00 49.97 99 ASN A N 1
ATOM 769 C CA . ASN A 1 99 ? 19.747 8.462 -18.031 1.00 49.97 99 ASN A CA 1
ATOM 770 C C . ASN A 1 99 ? 18.425 9.203 -17.712 1.00 49.97 99 ASN A C 1
ATOM 772 O O . ASN A 1 99 ? 18.050 10.106 -18.467 1.00 49.97 99 ASN A O 1
ATOM 776 N N . PRO A 1 100 ? 17.681 8.845 -16.647 1.00 50.56 100 PRO A N 1
ATOM 777 C CA . PRO A 1 100 ? 16.372 9.419 -16.368 1.00 50.56 100 PRO A CA 1
ATOM 778 C C . PRO A 1 100 ? 16.547 10.638 -15.455 1.00 50.56 100 PRO A C 1
ATOM 780 O O . PRO A 1 100 ? 16.459 10.532 -14.235 1.00 50.56 100 PRO A O 1
ATOM 783 N N . LEU A 1 101 ? 16.853 11.804 -16.025 1.00 46.50 101 LEU A N 1
ATOM 784 C CA . LEU A 1 101 ? 17.065 13.029 -15.247 1.00 46.50 101 LEU A CA 1
ATOM 785 C C . LEU A 1 101 ? 16.241 14.188 -15.809 1.00 46.50 101 LEU A C 1
ATOM 787 O O . LEU A 1 101 ? 16.704 14.915 -16.681 1.00 46.50 101 LEU A O 1
ATOM 791 N N . SER A 1 102 ? 15.030 14.366 -15.270 1.00 39.88 102 SER A N 1
ATOM 792 C CA . SER A 1 102 ? 14.387 15.693 -15.155 1.00 39.88 102 SER A CA 1
ATOM 793 C C . SER A 1 102 ? 13.093 15.715 -14.325 1.00 39.88 102 SER A C 1
ATOM 795 O O . SER A 1 102 ? 12.661 16.796 -13.937 1.00 39.88 102 SER A O 1
ATOM 797 N N . SER A 1 103 ? 12.485 14.570 -13.994 1.00 42.94 103 SER A N 1
ATOM 798 C CA . SER A 1 103 ? 11.241 14.495 -13.208 1.00 42.94 103 SER A CA 1
ATOM 799 C C . SER A 1 103 ? 11.378 13.470 -12.075 1.00 42.94 103 SER A C 1
ATOM 801 O O . SER A 1 103 ? 12.108 12.491 -12.264 1.00 42.94 103 SER A O 1
ATOM 803 N N . PRO A 1 104 ? 10.727 13.636 -10.900 1.00 55.91 104 PRO A N 1
ATOM 804 C CA . PRO A 1 104 ? 10.642 12.550 -9.930 1.00 55.91 104 PRO A CA 1
ATOM 805 C C . PRO A 1 104 ? 10.064 11.324 -10.632 1.00 55.91 104 PRO A C 1
ATOM 807 O O . PRO A 1 104 ? 8.931 11.354 -11.114 1.00 55.91 104 PRO A O 1
ATOM 810 N N . THR A 1 105 ? 10.865 10.260 -10.714 1.00 76.88 105 THR A N 1
ATOM 811 C CA . THR A 1 105 ? 10.456 9.030 -11.394 1.00 76.88 105 THR A CA 1
ATOM 812 C C . THR A 1 105 ? 9.132 8.540 -10.796 1.00 76.88 105 THR A C 1
ATOM 814 O O . THR A 1 105 ? 8.904 8.732 -9.593 1.00 76.88 105 THR A O 1
ATOM 817 N N . PRO A 1 106 ? 8.244 7.900 -11.576 1.00 85.62 106 PRO A N 1
ATOM 818 C CA . PRO A 1 106 ? 6.995 7.334 -11.067 1.00 85.62 106 PRO A CA 1
ATOM 819 C C . PRO A 1 106 ? 7.203 6.510 -9.786 1.00 85.62 106 PRO A C 1
ATOM 821 O O . PRO A 1 106 ? 6.434 6.602 -8.833 1.00 85.62 106 PRO A O 1
ATOM 824 N N . VAL A 1 107 ? 8.338 5.815 -9.703 1.00 86.19 107 VAL A N 1
ATOM 825 C CA . VAL A 1 107 ? 8.804 5.072 -8.528 1.00 86.19 107 VAL A CA 1
ATOM 826 C C . VAL A 1 107 ? 9.037 5.957 -7.292 1.00 86.19 107 VAL A C 1
ATOM 828 O O . VAL A 1 107 ? 8.685 5.564 -6.182 1.00 86.19 107 VAL A O 1
ATOM 831 N N . ALA A 1 108 ? 9.615 7.153 -7.433 1.00 85.81 108 ALA A N 1
ATOM 832 C CA . ALA A 1 108 ? 9.789 8.079 -6.311 1.00 85.81 108 ALA A CA 1
ATOM 833 C C . ALA A 1 108 ? 8.450 8.574 -5.755 1.00 85.81 108 ALA A C 1
ATOM 835 O O . ALA A 1 108 ? 8.285 8.642 -4.535 1.00 85.81 108 ALA A O 1
ATOM 836 N N . ARG A 1 109 ? 7.482 8.851 -6.636 1.00 91.19 109 ARG A N 1
ATOM 837 C CA . ARG A 1 109 ? 6.114 9.187 -6.223 1.00 91.19 109 ARG A CA 1
ATOM 838 C C . ARG A 1 109 ? 5.409 7.998 -5.568 1.00 91.19 109 ARG A C 1
ATOM 840 O O . ARG A 1 109 ? 4.761 8.198 -4.549 1.00 91.19 109 ARG A O 1
ATOM 847 N N . LEU A 1 110 ? 5.597 6.775 -6.077 1.00 93.25 110 LEU A N 1
ATOM 848 C CA . LEU A 1 110 ? 5.073 5.553 -5.448 1.00 93.25 110 LEU A CA 1
ATOM 849 C C . LEU A 1 110 ? 5.613 5.357 -4.028 1.00 93.25 110 LEU A C 1
ATOM 851 O O . LEU A 1 110 ? 4.850 5.005 -3.134 1.00 93.25 110 LEU A O 1
ATOM 855 N N . GLN A 1 111 ? 6.906 5.613 -3.802 1.00 92.31 111 GLN A N 1
ATOM 856 C CA . GLN A 1 111 ? 7.485 5.533 -2.459 1.00 92.31 111 GLN A CA 1
ATOM 857 C C . GLN A 1 111 ? 6.822 6.528 -1.501 1.00 92.31 111 GLN A C 1
ATOM 859 O O . GLN A 1 111 ? 6.424 6.137 -0.408 1.00 92.31 111 GLN A O 1
ATOM 864 N N . ALA A 1 112 ? 6.693 7.795 -1.906 1.00 92.81 112 ALA A N 1
ATOM 865 C CA . ALA A 1 112 ? 6.063 8.821 -1.077 1.00 92.81 112 ALA A CA 1
ATOM 866 C C . ALA A 1 112 ? 4.589 8.492 -0.790 1.00 92.81 112 ALA A C 1
ATOM 868 O O . ALA A 1 112 ? 4.141 8.596 0.345 1.00 92.81 112 ALA A O 1
ATOM 869 N N . LEU A 1 113 ? 3.855 8.018 -1.797 1.00 96.31 113 LEU A N 1
ATOM 870 C CA . LEU A 1 113 ? 2.453 7.643 -1.642 1.00 96.31 113 LEU A CA 1
ATOM 871 C C . LEU A 1 113 ? 2.275 6.460 -0.680 1.00 96.31 113 LEU A C 1
ATOM 873 O O . LEU A 1 113 ? 1.383 6.474 0.163 1.00 96.31 113 LEU A O 1
ATOM 877 N N . ALA A 1 114 ? 3.155 5.460 -0.752 1.00 96.62 114 ALA A N 1
ATOM 878 C CA . ALA A 1 114 ? 3.154 4.339 0.182 1.00 96.62 114 ALA A CA 1
ATOM 879 C C . ALA A 1 114 ? 3.415 4.775 1.632 1.00 96.62 114 ALA A C 1
ATOM 881 O O . ALA A 1 114 ? 2.821 4.230 2.559 1.00 96.62 114 ALA A O 1
ATOM 882 N N . GLU A 1 115 ? 4.266 5.780 1.832 1.00 94.94 115 GLU A N 1
ATOM 883 C CA . GLU A 1 115 ? 4.500 6.391 3.143 1.00 94.94 115 GLU A CA 1
ATOM 884 C C . GLU A 1 115 ? 3.236 7.064 3.685 1.00 94.94 115 GLU A C 1
ATOM 886 O O . GLU A 1 115 ? 2.862 6.824 4.831 1.00 94.94 115 GLU A O 1
ATOM 891 N N . THR A 1 116 ? 2.527 7.819 2.842 1.00 96.44 116 THR A N 1
ATOM 892 C CA . THR A 1 116 ? 1.247 8.443 3.201 1.00 96.44 116 THR A CA 1
ATOM 893 C C . THR A 1 116 ? 0.181 7.404 3.561 1.00 96.44 116 THR A C 1
ATOM 895 O O . THR A 1 116 ? -0.533 7.574 4.551 1.00 96.44 116 THR A O 1
ATOM 898 N N . VAL A 1 117 ? 0.099 6.293 2.819 1.00 97.12 117 VAL A N 1
ATOM 899 C CA . VAL A 1 117 ? -0.815 5.179 3.137 1.00 97.12 117 VAL A CA 1
ATOM 900 C C . VAL A 1 117 ? -0.473 4.557 4.493 1.00 97.12 117 VAL A C 1
ATOM 902 O O . VAL A 1 117 ? -1.376 4.324 5.296 1.00 97.12 117 VAL A O 1
ATOM 905 N N . MET A 1 118 ? 0.814 4.343 4.790 1.00 94.94 118 MET A N 1
ATOM 906 C CA . MET A 1 118 ? 1.259 3.845 6.099 1.00 94.94 118 MET A CA 1
ATOM 907 C C . MET A 1 118 ? 0.839 4.779 7.238 1.00 94.94 118 MET A C 1
ATOM 909 O O . MET A 1 118 ? 0.244 4.338 8.219 1.00 94.94 118 MET A O 1
ATOM 913 N N . GLU A 1 119 ? 1.126 6.074 7.106 1.00 93.62 119 GLU A N 1
ATOM 914 C CA . GLU A 1 119 ? 0.803 7.086 8.121 1.00 93.62 119 GLU A CA 1
ATOM 915 C C . GLU A 1 119 ? -0.706 7.215 8.354 1.00 93.62 119 GLU A C 1
ATOM 917 O O . GLU A 1 119 ? -1.147 7.381 9.489 1.00 93.62 119 GLU A O 1
ATOM 922 N N . THR A 1 120 ? -1.494 7.065 7.290 1.00 95.00 120 THR A N 1
ATOM 923 C CA . THR A 1 120 ? -2.962 7.099 7.326 1.00 95.00 120 THR A CA 1
ATOM 924 C C . THR A 1 120 ? -3.548 5.843 7.962 1.00 95.00 120 THR A C 1
ATOM 926 O O . THR A 1 120 ? -4.508 5.949 8.724 1.00 95.00 120 THR A O 1
ATOM 929 N N . GLY A 1 121 ? -2.996 4.666 7.650 1.00 94.62 121 GLY A N 1
ATOM 930 C CA . GLY A 1 121 ? -3.511 3.371 8.096 1.00 94.62 121 GLY A CA 1
ATOM 931 C C . GLY A 1 121 ? -3.135 3.007 9.534 1.00 94.62 121 GLY A C 1
ATOM 932 O O . GLY A 1 121 ? -3.929 2.369 10.219 1.00 94.62 121 GLY A O 1
ATOM 933 N N . ILE A 1 122 ? -1.968 3.439 10.031 1.00 94.00 122 ILE A N 1
ATOM 934 C CA . ILE A 1 122 ? -1.503 3.113 11.394 1.00 94.00 122 ILE A CA 1
ATOM 935 C C . ILE A 1 122 ? -2.526 3.494 12.480 1.00 94.00 122 ILE A C 1
ATOM 937 O O . ILE A 1 122 ? -2.822 2.636 13.307 1.00 94.00 122 ILE A O 1
ATOM 941 N N . PRO A 1 123 ? -3.116 4.706 12.499 1.00 93.69 123 PRO A N 1
ATOM 942 C CA . PRO A 1 123 ? -4.138 5.061 13.488 1.00 93.69 123 PRO A CA 1
ATOM 943 C C . PRO A 1 123 ? -5.361 4.134 13.492 1.00 93.69 123 PRO A C 1
ATOM 945 O O . PRO A 1 123 ? -5.990 3.946 14.535 1.00 93.69 123 PRO A O 1
ATOM 948 N N . TYR A 1 124 ? -5.697 3.542 12.342 1.00 94.06 124 TYR A N 1
ATOM 949 C CA . TYR A 1 124 ? -6.812 2.607 12.232 1.00 94.06 124 TYR A CA 1
ATOM 950 C C . TYR A 1 124 ? -6.483 1.223 12.807 1.00 94.06 124 TYR A C 1
ATOM 952 O O . TYR A 1 124 ? -7.421 0.503 13.118 1.00 94.06 124 TYR A O 1
ATOM 960 N N . LEU A 1 125 ? -5.215 0.847 13.048 1.00 91.50 125 LEU A N 1
ATOM 961 C CA . LEU A 1 125 ? -4.869 -0.449 13.669 1.00 91.50 125 LEU A CA 1
ATOM 962 C C . LEU A 1 125 ? -5.554 -0.656 15.023 1.00 91.50 125 LEU A C 1
ATOM 964 O O . LEU A 1 125 ? -6.068 -1.740 15.301 1.00 91.50 125 LEU A O 1
ATOM 968 N N . ASP A 1 126 ? -5.570 0.386 15.850 1.00 88.31 126 ASP A N 1
ATOM 969 C CA . ASP A 1 126 ? -6.132 0.328 17.202 1.00 88.31 126 ASP A CA 1
ATOM 970 C C . ASP A 1 126 ? -7.667 0.422 17.202 1.00 88.31 126 ASP A C 1
ATOM 972 O O . ASP A 1 126 ? -8.309 0.075 18.189 1.00 88.31 126 ASP A O 1
ATOM 976 N N . HIS A 1 127 ? -8.257 0.837 16.077 1.00 91.50 127 HIS A N 1
ATOM 977 C CA . HIS A 1 127 ? -9.693 1.084 15.920 1.00 91.50 127 HIS A CA 1
ATOM 978 C C . HIS A 1 127 ? -10.366 0.116 14.935 1.00 91.50 127 HIS A C 1
ATOM 980 O O . HIS A 1 127 ? -11.565 0.206 14.706 1.00 91.50 127 HIS A O 1
ATOM 986 N N . ALA A 1 128 ? -9.613 -0.824 14.357 1.00 88.19 128 ALA A N 1
ATOM 987 C CA . ALA A 1 128 ? -10.085 -1.700 13.288 1.00 88.19 128 ALA A CA 1
ATOM 988 C C . ALA A 1 128 ? -11.107 -2.755 13.737 1.00 88.19 128 ALA A C 1
ATOM 990 O O . ALA A 1 128 ? -11.755 -3.353 12.886 1.00 88.19 128 ALA A O 1
ATOM 991 N N . GLY A 1 129 ? -11.210 -3.039 15.041 1.00 88.25 129 GLY A N 1
ATOM 992 C CA . GLY A 1 129 ? -12.058 -4.119 15.547 1.00 88.25 129 GLY A CA 1
ATOM 993 C C . GLY A 1 129 ? -11.731 -5.462 14.883 1.00 88.25 129 GLY A C 1
ATOM 994 O O . GLY A 1 129 ? -10.579 -5.902 14.879 1.00 88.25 129 GLY A O 1
ATOM 995 N N . ASP A 1 130 ? -12.745 -6.086 14.288 1.00 88.69 130 ASP A N 1
ATOM 996 C CA . ASP A 1 130 ? -12.657 -7.331 13.518 1.00 88.69 130 ASP A CA 1
ATOM 997 C C . ASP A 1 130 ? -11.921 -7.180 12.172 1.00 88.69 130 ASP A C 1
ATOM 999 O O . ASP A 1 130 ? -11.459 -8.172 11.615 1.00 88.69 130 ASP A O 1
ATOM 1003 N N . LYS A 1 131 ? -11.712 -5.953 11.675 1.00 92.31 131 LYS A N 1
ATOM 1004 C CA . LYS A 1 131 ? -10.947 -5.661 10.444 1.00 92.31 131 LYS A CA 1
ATOM 1005 C C . LYS A 1 131 ? -9.445 -5.520 10.668 1.00 92.31 131 LYS A C 1
ATOM 1007 O O . LYS A 1 131 ? -8.719 -5.065 9.782 1.00 92.31 131 LYS A O 1
ATOM 1012 N N . LYS A 1 132 ? -8.929 -5.874 11.849 1.00 92.62 132 LYS A N 1
ATOM 1013 C CA . LYS A 1 132 ? -7.500 -5.700 12.162 1.00 92.62 132 LYS A CA 1
ATOM 1014 C C . LYS A 1 132 ? -6.591 -6.441 11.169 1.00 92.62 132 LYS A C 1
ATOM 1016 O O . LYS A 1 132 ? -5.548 -5.903 10.802 1.00 92.62 132 LYS A O 1
ATOM 1021 N N . SER A 1 133 ? -6.997 -7.615 10.675 1.00 92.69 133 SER A N 1
ATOM 1022 C CA . SER A 1 133 ? -6.273 -8.350 9.622 1.00 92.69 133 SER A CA 1
ATOM 1023 C C . SER A 1 133 ? -6.160 -7.565 8.314 1.00 92.69 133 SER A C 1
ATOM 1025 O O . SER A 1 133 ? -5.111 -7.593 7.664 1.00 92.69 133 SER A O 1
ATOM 1027 N N . ASP A 1 134 ? -7.211 -6.833 7.945 1.00 95.69 134 ASP A N 1
ATOM 1028 C CA . ASP A 1 134 ? -7.250 -6.033 6.724 1.00 95.69 134 ASP A CA 1
ATOM 1029 C C . ASP A 1 134 ? -6.291 -4.847 6.848 1.00 95.69 134 ASP A C 1
ATOM 1031 O O . ASP A 1 134 ? -5.459 -4.635 5.966 1.00 95.69 134 ASP A O 1
ATOM 1035 N N . VAL A 1 135 ? -6.302 -4.141 7.987 1.00 95.75 135 VAL A N 1
ATOM 1036 C CA . VAL A 1 135 ? -5.358 -3.036 8.246 1.00 95.75 135 VAL A CA 1
ATOM 1037 C C . VAL A 1 135 ? -3.912 -3.520 8.262 1.00 95.75 135 VAL A C 1
ATOM 1039 O O . VAL A 1 135 ? -3.048 -2.895 7.649 1.00 95.75 135 VAL A O 1
ATOM 1042 N N . VAL A 1 136 ? -3.626 -4.648 8.915 1.00 95.19 136 VAL A N 1
ATOM 1043 C CA . VAL A 1 136 ? -2.280 -5.242 8.893 1.00 95.19 136 VAL A CA 1
ATOM 1044 C C . VAL A 1 136 ? -1.858 -5.562 7.456 1.00 95.19 136 VAL A C 1
ATOM 1046 O O . VAL A 1 136 ? -0.734 -5.247 7.064 1.00 95.19 136 VAL A O 1
ATOM 1049 N N . THR A 1 137 ? -2.760 -6.111 6.641 1.00 96.81 137 THR A N 1
ATOM 1050 C CA . THR A 1 137 ? -2.489 -6.417 5.228 1.00 96.81 137 THR A CA 1
ATOM 1051 C C . THR A 1 137 ? -2.188 -5.158 4.414 1.00 96.81 137 THR A C 1
ATOM 1053 O O . THR A 1 137 ? -1.192 -5.135 3.686 1.00 96.81 137 THR A O 1
ATOM 1056 N N . VAL A 1 138 ? -2.982 -4.092 4.576 1.00 97.62 138 VAL A N 1
ATOM 1057 C CA . VAL A 1 138 ? -2.737 -2.774 3.958 1.00 97.62 138 VAL A CA 1
ATOM 1058 C C . VAL A 1 138 ? -1.330 -2.283 4.279 1.00 97.62 138 VAL A C 1
ATOM 1060 O O . VAL A 1 138 ? -0.573 -1.907 3.383 1.00 97.62 138 VAL A O 1
ATOM 1063 N N . LEU A 1 139 ? -0.967 -2.293 5.560 1.00 96.44 139 LEU A N 1
ATOM 1064 C CA . LEU A 1 139 ? 0.304 -1.755 6.027 1.00 96.44 139 LEU A CA 1
ATOM 1065 C C . LEU A 1 139 ? 1.493 -2.616 5.573 1.00 96.44 139 LEU A C 1
ATOM 1067 O O . LEU A 1 139 ? 2.526 -2.084 5.172 1.00 96.44 139 LEU A O 1
ATOM 1071 N N . LEU A 1 140 ? 1.356 -3.943 5.539 1.00 96.12 140 LEU A N 1
ATOM 1072 C CA . LEU A 1 140 ? 2.382 -4.825 4.972 1.00 96.12 140 LEU A CA 1
ATOM 1073 C C . LEU A 1 140 ? 2.592 -4.565 3.474 1.00 96.12 140 LEU A C 1
ATOM 1075 O O . LEU A 1 140 ? 3.737 -4.490 3.016 1.00 96.12 140 LEU A O 1
ATOM 1079 N N . GLN A 1 141 ? 1.508 -4.381 2.716 1.00 97.44 141 GLN A N 1
ATOM 1080 C CA . GLN A 1 141 ? 1.572 -4.050 1.293 1.00 97.44 141 GLN A CA 1
ATOM 1081 C C . GLN A 1 141 ? 2.225 -2.684 1.062 1.00 97.44 141 GLN A C 1
ATOM 1083 O O . GLN A 1 141 ? 3.182 -2.590 0.292 1.00 97.44 141 GLN A O 1
ATOM 1088 N N . ALA A 1 142 ? 1.780 -1.638 1.763 1.00 97.06 142 ALA A N 1
ATOM 1089 C CA . ALA A 1 142 ? 2.352 -0.297 1.651 1.00 97.06 142 ALA A CA 1
ATOM 1090 C C . ALA A 1 142 ? 3.838 -0.279 2.050 1.00 97.06 142 ALA A C 1
ATOM 1092 O O . ALA A 1 142 ? 4.673 0.290 1.343 1.00 97.06 142 ALA A O 1
ATOM 1093 N N . ARG A 1 143 ? 4.219 -1.002 3.108 1.00 94.38 143 ARG A N 1
ATOM 1094 C CA . ARG A 1 143 ? 5.624 -1.184 3.489 1.00 94.38 143 ARG A CA 1
ATOM 1095 C C . ARG A 1 143 ? 6.448 -1.851 2.385 1.00 94.38 143 ARG A C 1
ATOM 1097 O O . ARG A 1 143 ? 7.555 -1.394 2.086 1.00 94.38 143 ARG A O 1
ATOM 1104 N N . ALA A 1 144 ? 5.942 -2.928 1.784 1.00 94.38 144 ALA A N 1
ATOM 1105 C CA . ALA A 1 144 ? 6.623 -3.613 0.686 1.00 94.38 144 ALA A CA 1
ATOM 1106 C C . ALA A 1 144 ? 6.806 -2.686 -0.525 1.00 94.38 144 ALA A C 1
ATOM 1108 O O . ALA A 1 144 ? 7.890 -2.649 -1.112 1.00 94.38 144 ALA A O 1
ATOM 1109 N N . VAL A 1 145 ? 5.785 -1.883 -0.844 1.00 95.56 145 VAL A N 1
ATOM 1110 C CA . VAL A 1 145 ? 5.846 -0.859 -1.894 1.00 95.56 145 VAL A CA 1
ATOM 1111 C C . VAL A 1 145 ? 6.931 0.164 -1.594 1.00 95.56 145 VAL A C 1
ATOM 1113 O O . VAL A 1 145 ? 7.785 0.411 -2.445 1.00 95.56 145 VAL A O 1
ATOM 1116 N N . TRP A 1 146 ? 6.954 0.712 -0.380 1.00 93.50 146 TRP A N 1
ATOM 1117 C CA . TRP A 1 146 ? 7.942 1.707 0.029 1.00 93.50 146 TRP A CA 1
ATOM 1118 C C . TRP A 1 146 ? 9.376 1.171 -0.096 1.00 93.50 146 TRP A C 1
ATOM 1120 O O . TRP A 1 146 ? 10.238 1.817 -0.697 1.00 93.50 146 TRP A O 1
ATOM 1130 N N . LEU A 1 147 ? 9.631 -0.041 0.413 1.00 89.69 147 LEU A N 1
ATOM 1131 C CA . LEU A 1 147 ? 10.943 -0.693 0.339 1.00 89.69 147 LEU A CA 1
ATOM 1132 C C . LEU A 1 147 ? 11.349 -1.025 -1.101 1.00 89.69 147 LEU A C 1
ATOM 1134 O O . LEU A 1 147 ? 12.494 -0.776 -1.487 1.00 89.69 147 LEU A O 1
ATOM 1138 N N . GLY A 1 148 ? 10.425 -1.565 -1.897 1.00 90.19 148 GLY A N 1
ATOM 1139 C CA . GLY A 1 148 ? 10.664 -1.905 -3.298 1.00 90.19 148 GLY A CA 1
ATOM 1140 C C . GLY A 1 148 ? 10.961 -0.668 -4.141 1.00 90.19 148 GLY A C 1
ATOM 1141 O O . GLY A 1 148 ? 11.941 -0.644 -4.886 1.00 90.19 148 GLY A O 1
ATOM 1142 N N . ALA A 1 149 ? 10.180 0.396 -3.961 1.00 90.31 149 ALA A N 1
ATOM 1143 C CA . ALA A 1 149 ? 10.376 1.660 -4.655 1.00 90.31 149 ALA A CA 1
ATOM 1144 C C . ALA A 1 149 ? 11.706 2.313 -4.253 1.00 90.31 149 ALA A C 1
ATOM 1146 O O . ALA A 1 149 ? 12.476 2.735 -5.117 1.00 90.31 149 ALA A O 1
ATOM 1147 N N . HIS A 1 150 ? 12.046 2.300 -2.959 1.00 85.62 150 HIS A N 1
ATOM 1148 C CA . HIS A 1 150 ? 13.356 2.743 -2.474 1.00 85.62 150 HIS A CA 1
ATOM 1149 C C . HIS A 1 150 ? 14.503 1.955 -3.122 1.00 85.62 150 HIS A C 1
ATOM 1151 O O . HIS A 1 150 ? 15.497 2.543 -3.549 1.00 85.62 150 HIS A O 1
ATOM 1157 N N . HIS A 1 151 ? 14.381 0.628 -3.212 1.00 83.62 151 HIS A N 1
ATOM 1158 C CA . HIS A 1 151 ? 15.388 -0.224 -3.846 1.00 83.62 151 HIS A CA 1
ATOM 1159 C C . HIS A 1 151 ? 15.568 0.107 -5.332 1.00 83.62 151 HIS A C 1
ATOM 1161 O O . HIS A 1 151 ? 16.701 0.304 -5.769 1.00 83.62 151 HIS A O 1
ATOM 1167 N N . ILE A 1 152 ? 14.475 0.232 -6.094 1.00 82.75 152 ILE A N 1
ATOM 1168 C CA . ILE A 1 152 ? 14.522 0.605 -7.517 1.00 82.75 152 ILE A CA 1
ATOM 1169 C C . ILE A 1 152 ? 15.166 1.982 -7.689 1.00 82.75 152 ILE A C 1
ATOM 1171 O O . ILE A 1 152 ? 16.038 2.148 -8.541 1.00 82.75 152 ILE A O 1
ATOM 1175 N N . ARG A 1 153 ? 14.807 2.957 -6.843 1.00 80.06 153 ARG A N 1
ATOM 1176 C CA . ARG A 1 153 ? 15.459 4.271 -6.841 1.00 80.06 153 ARG A CA 1
ATOM 1177 C C . ARG A 1 153 ? 16.949 4.146 -6.588 1.00 80.06 153 ARG A C 1
ATOM 1179 O O . ARG A 1 153 ? 17.705 4.704 -7.359 1.00 80.06 153 ARG A O 1
ATOM 1186 N N . CYS A 1 154 ? 17.389 3.411 -5.566 1.00 73.69 154 CYS A N 1
ATOM 1187 C CA . CYS A 1 154 ? 18.815 3.191 -5.310 1.00 73.69 154 CYS A CA 1
ATOM 1188 C C . CYS A 1 154 ? 19.525 2.494 -6.477 1.00 73.69 154 CYS A C 1
ATOM 1190 O O . CYS A 1 154 ? 20.646 2.869 -6.801 1.00 73.69 154 CYS A O 1
ATOM 1192 N N . TYR A 1 155 ? 18.892 1.510 -7.116 1.00 71.94 155 TYR A N 1
ATOM 1193 C CA . TYR A 1 155 ? 19.454 0.818 -8.275 1.00 71.94 155 TYR A CA 1
ATOM 1194 C C . TYR A 1 155 ? 19.634 1.767 -9.467 1.00 71.94 155 TYR A C 1
ATOM 1196 O O . TYR A 1 155 ? 20.719 1.835 -10.041 1.00 71.94 155 TYR A O 1
ATOM 1204 N N . ASN A 1 156 ? 18.603 2.551 -9.790 1.00 68.00 156 ASN A N 1
ATOM 1205 C CA . ASN A 1 156 ? 18.655 3.556 -10.855 1.00 68.00 156 ASN A CA 1
ATOM 1206 C C . ASN A 1 156 ? 19.613 4.698 -10.500 1.00 68.00 156 ASN A C 1
ATOM 1208 O O . ASN A 1 156 ? 20.306 5.221 -11.362 1.00 68.00 156 ASN A O 1
ATOM 1212 N N . ARG A 1 157 ? 19.698 5.036 -9.214 1.00 64.75 157 ARG A N 1
ATOM 1213 C CA . ARG A 1 157 ? 20.595 6.049 -8.678 1.00 64.75 157 ARG A CA 1
ATOM 1214 C C . ARG A 1 157 ? 22.038 5.600 -8.640 1.00 64.75 157 ARG A C 1
ATOM 1216 O O . ARG A 1 157 ? 22.891 6.419 -8.840 1.00 64.75 157 ARG A O 1
ATOM 1223 N N . ASN A 1 158 ? 22.381 4.331 -8.470 1.00 50.94 158 ASN A N 1
ATOM 1224 C CA . ASN A 1 158 ? 23.782 3.920 -8.636 1.00 50.94 158 ASN A CA 1
ATOM 1225 C C . ASN A 1 158 ? 24.276 4.106 -10.087 1.00 50.94 158 ASN A C 1
ATOM 1227 O O . ASN A 1 158 ? 25.473 3.999 -10.341 1.00 50.94 158 ASN A O 1
ATOM 1231 N N . LYS A 1 159 ? 23.365 4.410 -11.023 1.00 50.31 159 LYS A N 1
ATOM 1232 C CA . LYS A 1 159 ? 23.663 4.832 -12.395 1.00 50.31 159 LYS A CA 1
ATOM 1233 C C . LYS A 1 159 ? 23.667 6.361 -12.585 1.00 50.31 159 LYS A C 1
ATOM 1235 O O . LYS A 1 159 ? 24.011 6.822 -13.666 1.00 50.31 159 LYS A O 1
ATOM 1240 N N . THR A 1 160 ? 23.308 7.153 -11.569 1.00 45.56 160 THR A N 1
ATOM 1241 C CA . THR A 1 160 ? 23.277 8.630 -11.591 1.00 45.56 160 THR A CA 1
ATOM 1242 C C . THR A 1 160 ? 23.997 9.197 -10.351 1.00 45.56 160 THR A C 1
ATOM 1244 O O . THR A 1 160 ? 24.104 8.545 -9.330 1.00 45.56 160 THR A O 1
ATOM 1247 N N . MET A 1 161 ? 24.588 10.393 -10.354 1.00 47.53 161 MET A N 1
ATOM 1248 C CA . MET A 1 161 ? 25.420 10.855 -9.208 1.00 47.53 161 MET A CA 1
ATOM 1249 C C . MET A 1 161 ? 24.600 11.314 -7.971 1.00 47.53 161 MET A C 1
ATOM 1251 O O . MET A 1 161 ? 24.937 12.285 -7.298 1.00 47.53 161 MET A O 1
ATOM 1255 N N . GLU A 1 162 ? 23.475 10.646 -7.706 1.00 45.94 162 GLU A N 1
ATOM 1256 C CA . GLU A 1 162 ? 22.439 10.977 -6.729 1.00 45.94 162 GLU A CA 1
ATOM 1257 C C . GLU A 1 162 ? 22.940 10.788 -5.255 1.00 45.94 162 GLU A C 1
ATOM 1259 O O . GLU A 1 162 ? 23.150 9.640 -4.858 1.00 45.94 162 GLU A O 1
ATOM 1264 N N . ALA A 1 163 ? 23.104 11.800 -4.383 1.00 48.91 163 ALA A N 1
ATOM 1265 C CA . ALA A 1 163 ? 23.660 11.618 -3.012 1.00 48.91 163 ALA A CA 1
ATOM 1266 C C . ALA A 1 163 ? 22.808 10.745 -2.031 1.00 48.91 163 ALA A C 1
ATOM 1268 O O . ALA A 1 163 ? 21.698 11.156 -1.682 1.00 48.91 163 ALA A O 1
ATOM 1269 N N . PRO A 1 164 ? 23.269 9.575 -1.523 1.00 54.19 164 PRO A N 1
ATOM 1270 C CA . PRO A 1 164 ? 22.467 8.568 -0.792 1.00 54.19 164 PRO A CA 1
ATOM 1271 C C . PRO A 1 164 ? 21.555 9.141 0.312 1.00 54.19 164 PRO A C 1
ATOM 1273 O O . PRO A 1 164 ? 21.989 9.960 1.115 1.00 54.19 164 PRO A O 1
ATOM 1276 N N . LEU A 1 165 ? 20.299 8.666 0.396 1.00 55.06 165 LEU A N 1
ATOM 1277 C CA . LEU A 1 165 ? 19.493 8.839 1.613 1.00 55.06 165 LEU A CA 1
ATOM 1278 C C . LEU A 1 165 ? 20.288 8.247 2.783 1.00 55.06 165 LEU A C 1
ATOM 1280 O O . LEU A 1 165 ? 20.794 7.124 2.681 1.00 55.06 165 LEU A O 1
ATOM 1284 N N . THR A 1 166 ? 20.430 8.987 3.882 1.00 57.50 166 THR A N 1
ATOM 1285 C CA . THR A 1 166 ? 21.236 8.523 5.012 1.00 57.50 166 THR A CA 1
ATOM 1286 C C . THR A 1 166 ? 20.645 7.224 5.569 1.00 57.50 166 THR A C 1
ATOM 1288 O O . THR A 1 166 ? 19.465 7.133 5.908 1.00 57.50 166 THR A O 1
ATOM 1291 N N . LYS A 1 167 ? 21.487 6.183 5.664 1.00 56.34 167 LYS A N 1
ATOM 1292 C CA . LYS A 1 167 ? 21.140 4.829 6.150 1.00 56.34 167 LYS A CA 1
ATOM 1293 C C . LYS A 1 167 ? 20.358 4.848 7.475 1.00 56.34 167 LYS A C 1
ATOM 1295 O O . LYS A 1 167 ? 19.536 3.967 7.702 1.00 56.34 167 LYS A O 1
ATOM 1300 N N . SER A 1 168 ? 20.610 5.863 8.301 1.00 55.59 168 SER A N 1
ATOM 1301 C CA . SER A 1 168 ? 19.991 6.116 9.604 1.00 55.59 168 SER A CA 1
ATOM 1302 C C . SER A 1 168 ? 18.473 6.349 9.526 1.00 55.59 168 SER A C 1
ATOM 1304 O O . SER A 1 168 ? 17.718 5.602 10.140 1.00 55.59 168 SER A O 1
ATOM 1306 N N . VAL A 1 169 ? 17.999 7.298 8.708 1.00 59.78 169 VAL A N 1
ATOM 1307 C CA . VAL A 1 169 ? 16.575 7.700 8.681 1.00 59.78 169 VAL A CA 1
ATOM 1308 C C . VAL A 1 169 ? 15.675 6.560 8.194 1.00 59.78 169 VAL A C 1
ATOM 1310 O O . VAL A 1 169 ? 14.627 6.284 8.778 1.00 59.78 169 VAL A O 1
ATOM 1313 N N . ARG A 1 170 ? 16.129 5.833 7.167 1.00 60.47 170 ARG A N 1
ATOM 1314 C CA . ARG A 1 170 ? 15.424 4.670 6.611 1.00 60.47 170 ARG A CA 1
ATOM 1315 C C . ARG A 1 170 ? 15.273 3.536 7.623 1.00 60.47 170 ARG A C 1
ATOM 1317 O O . ARG A 1 170 ? 14.205 2.943 7.713 1.00 60.47 170 ARG A O 1
ATOM 1324 N N . LEU A 1 171 ? 16.346 3.201 8.342 1.00 61.84 171 LEU A N 1
ATOM 1325 C CA . LEU A 1 171 ? 16.317 2.093 9.298 1.00 61.84 171 LEU A CA 1
ATOM 1326 C C . LEU A 1 171 ? 15.416 2.412 10.488 1.00 61.84 171 LEU A C 1
ATOM 1328 O O . LEU A 1 171 ? 14.711 1.523 10.947 1.00 61.84 171 LEU A O 1
ATOM 1332 N N . THR A 1 172 ? 15.392 3.662 10.946 1.00 71.75 172 THR A N 1
ATOM 1333 C CA . THR A 1 172 ? 14.538 4.063 12.068 1.00 71.75 172 THR A CA 1
ATOM 1334 C C . THR A 1 172 ? 13.055 3.998 11.703 1.00 71.75 172 THR A C 1
ATOM 1336 O O . THR A 1 172 ? 12.282 3.402 12.444 1.00 71.75 172 THR A O 1
ATOM 1339 N N . LYS A 1 173 ? 12.646 4.536 10.545 1.00 74.19 173 LYS A N 1
ATOM 1340 C CA . LYS A 1 173 ? 11.224 4.554 10.154 1.00 74.19 173 LYS A CA 1
ATOM 1341 C C . LYS A 1 173 ? 10.669 3.155 9.863 1.00 74.19 173 LYS A C 1
ATOM 1343 O O . LYS A 1 173 ? 9.597 2.816 10.349 1.00 74.19 173 LYS A O 1
ATOM 1348 N N . VAL A 1 174 ? 11.428 2.319 9.148 1.00 77.19 174 VAL A N 1
ATOM 1349 C CA . VAL A 1 174 ? 11.022 0.930 8.864 1.00 77.19 174 VAL A CA 1
ATOM 1350 C C . VAL A 1 174 ? 10.926 0.108 10.150 1.00 77.19 174 VAL A C 1
ATOM 1352 O O . VAL A 1 174 ? 9.957 -0.621 10.313 1.00 77.19 174 VAL A O 1
ATOM 1355 N N . ARG A 1 175 ? 11.872 0.268 11.086 1.00 82.06 175 ARG A N 1
ATOM 1356 C CA . ARG A 1 175 ? 11.821 -0.423 12.385 1.00 82.06 175 ARG A CA 1
ATOM 1357 C C . ARG A 1 175 ? 10.582 -0.056 13.191 1.00 82.06 175 ARG A C 1
ATOM 1359 O O . ARG A 1 175 ? 9.918 -0.949 13.692 1.00 82.06 175 ARG A O 1
ATOM 1366 N N . LEU A 1 176 ? 10.239 1.229 13.263 1.00 84.50 176 LEU A N 1
ATOM 1367 C CA . LEU A 1 176 ? 9.044 1.674 13.986 1.00 84.50 176 LEU A CA 1
ATOM 1368 C C . LEU A 1 176 ? 7.757 1.081 13.394 1.00 84.50 176 LEU A C 1
ATOM 1370 O O . LEU A 1 176 ? 6.843 0.720 14.131 1.00 84.50 176 LEU A O 1
ATOM 1374 N N . TRP A 1 177 ? 7.676 0.971 12.067 1.00 86.56 177 TRP A N 1
ATOM 1375 C CA . TRP A 1 177 ? 6.553 0.300 11.413 1.00 86.56 177 TRP A CA 1
ATOM 1376 C C . TRP A 1 177 ? 6.534 -1.203 11.685 1.00 86.56 177 TRP A C 1
ATOM 1378 O O . TRP A 1 177 ? 5.466 -1.744 11.953 1.00 86.56 177 TRP A O 1
ATOM 1388 N N . ASP A 1 178 ? 7.696 -1.856 11.658 1.00 86.81 178 ASP A N 1
ATOM 1389 C CA . ASP A 1 178 ? 7.828 -3.286 11.949 1.00 86.81 178 ASP A CA 1
ATOM 1390 C C . ASP A 1 178 ? 7.376 -3.613 13.371 1.00 86.81 178 ASP A C 1
ATOM 1392 O O . ASP A 1 178 ? 6.552 -4.502 13.551 1.00 86.81 178 ASP A O 1
ATOM 1396 N N . GLU A 1 179 ? 7.823 -2.835 14.358 1.00 87.94 179 GLU A N 1
ATOM 1397 C CA . GLU A 1 179 ? 7.413 -2.984 15.758 1.00 87.94 179 GLU A CA 1
ATOM 1398 C C . GLU A 1 179 ? 5.890 -2.842 15.916 1.00 87.94 179 GLU A C 1
ATOM 1400 O O . GLU A 1 179 ? 5.245 -3.632 16.605 1.00 87.94 179 GLU A O 1
ATOM 1405 N N . ARG A 1 180 ? 5.281 -1.857 15.241 1.00 85.94 180 ARG A N 1
ATOM 1406 C CA . ARG A 1 180 ? 3.823 -1.644 15.272 1.00 85.94 180 ARG A CA 1
ATOM 1407 C C . ARG A 1 180 ? 3.047 -2.794 14.636 1.00 85.94 180 ARG A C 1
ATOM 1409 O O . ARG A 1 180 ? 2.027 -3.213 15.181 1.00 85.94 180 ARG A O 1
ATOM 1416 N N . LEU A 1 181 ? 3.525 -3.297 13.502 1.00 87.31 181 LEU A N 1
ATOM 1417 C CA . LEU A 1 181 ? 2.927 -4.434 12.806 1.00 87.31 181 LEU A CA 1
ATOM 1418 C C . LEU A 1 181 ? 3.039 -5.719 13.625 1.00 87.31 181 LEU A C 1
ATOM 1420 O O . LEU A 1 181 ? 2.065 -6.459 13.728 1.00 87.31 181 LEU A O 1
ATOM 1424 N N . GLU A 1 182 ? 4.196 -5.965 14.236 1.00 88.38 182 GLU A N 1
ATOM 1425 C CA . GLU A 1 182 ? 4.435 -7.136 15.078 1.00 88.38 182 GLU A CA 1
ATOM 1426 C C . GLU A 1 182 ? 3.485 -7.171 16.279 1.00 88.38 182 GLU A C 1
ATOM 1428 O O . GLU A 1 182 ? 2.809 -8.178 16.496 1.00 88.38 182 GLU A O 1
ATOM 1433 N N . MET A 1 183 ? 3.332 -6.050 16.992 1.00 86.81 183 MET A N 1
ATOM 1434 C CA . MET A 1 183 ? 2.368 -5.946 18.096 1.00 86.81 183 MET A CA 1
ATOM 1435 C C . MET A 1 183 ? 0.919 -6.191 17.638 1.00 86.81 183 MET A C 1
ATOM 1437 O O . MET A 1 183 ? 0.141 -6.858 18.329 1.00 86.81 183 MET A O 1
ATOM 1441 N N . ALA A 1 184 ? 0.539 -5.678 16.463 1.00 84.56 184 ALA A N 1
ATOM 1442 C CA . ALA A 1 184 ? -0.798 -5.887 15.914 1.00 84.56 184 ALA A CA 1
ATOM 1443 C C . ALA A 1 184 ? -1.054 -7.361 15.556 1.00 84.56 184 ALA A C 1
ATOM 1445 O O . ALA A 1 184 ? -2.117 -7.885 15.888 1.00 84.56 184 ALA A O 1
ATOM 1446 N N . MET A 1 185 ? -0.080 -8.039 14.939 1.00 85.44 185 MET A N 1
ATOM 1447 C CA . MET A 1 185 ? -0.166 -9.467 14.607 1.00 85.44 185 MET A CA 1
ATOM 1448 C C . MET A 1 185 ? -0.273 -10.337 15.864 1.00 85.44 185 MET A C 1
ATOM 1450 O O . MET A 1 185 ? -1.169 -11.175 15.939 1.00 85.44 185 MET A O 1
ATOM 1454 N N . GLN A 1 186 ? 0.548 -10.078 16.888 1.00 86.69 186 GLN A N 1
ATOM 1455 C CA . GLN A 1 186 ? 0.460 -10.781 18.176 1.00 86.69 186 GLN A CA 1
ATOM 1456 C C . GLN A 1 186 ? -0.928 -10.633 18.813 1.00 86.69 186 GLN A C 1
ATOM 1458 O O . GLN A 1 186 ? -1.473 -11.589 19.358 1.00 86.69 186 GLN A O 1
ATOM 1463 N N . THR A 1 187 ? -1.534 -9.445 18.706 1.00 80.75 187 THR A N 1
ATOM 1464 C CA . THR A 1 187 ? -2.895 -9.214 19.210 1.00 80.75 187 THR A CA 1
ATOM 1465 C C . THR A 1 187 ? -3.921 -10.098 18.497 1.00 80.75 187 THR A C 1
ATOM 1467 O O . THR A 1 187 ? -4.747 -10.709 19.170 1.00 80.75 187 THR A O 1
ATOM 1470 N N . ILE A 1 188 ? -3.849 -10.199 17.162 1.00 81.81 188 ILE A N 1
ATOM 1471 C CA . ILE A 1 188 ? -4.740 -11.059 16.362 1.00 81.81 188 ILE A CA 1
ATOM 1472 C C . ILE A 1 188 ? -4.584 -12.528 16.779 1.00 81.81 188 ILE A C 1
ATOM 1474 O O . ILE A 1 188 ? -5.579 -13.217 17.017 1.00 81.81 188 ILE A O 1
ATOM 1478 N N . GLU A 1 189 ? -3.340 -12.998 16.907 1.00 82.44 189 GLU A N 1
ATOM 1479 C CA . GLU A 1 189 ? -3.037 -14.378 17.297 1.00 82.44 189 GLU A CA 1
ATOM 1480 C C . GLU A 1 189 ? -3.611 -14.733 18.672 1.00 82.44 189 GLU A C 1
ATOM 1482 O O . GLU A 1 189 ? -4.159 -15.822 18.839 1.00 82.44 189 GLU A O 1
ATOM 1487 N N . MET A 1 190 ? -3.528 -13.823 19.648 1.00 80.75 190 MET A N 1
ATOM 1488 C CA . MET A 1 190 ? -4.111 -14.038 20.976 1.00 80.75 190 MET A CA 1
ATOM 1489 C C . MET A 1 190 ? -5.637 -14.131 20.913 1.00 80.75 190 MET A C 1
ATOM 1491 O O . MET A 1 190 ? -6.197 -15.100 21.414 1.00 80.75 190 MET A O 1
ATOM 1495 N N . THR A 1 191 ? -6.307 -13.206 20.217 1.00 72.94 191 THR A N 1
ATOM 1496 C CA . THR A 1 191 ? -7.777 -13.233 20.081 1.00 72.94 191 THR A CA 1
ATOM 1497 C C . THR A 1 191 ? -8.308 -14.481 19.376 1.00 72.94 191 THR A C 1
ATOM 1499 O O . THR A 1 191 ? -9.424 -14.900 19.655 1.00 72.94 191 THR A O 1
ATOM 1502 N N . SER A 1 192 ? -7.519 -15.099 18.491 1.00 68.06 192 SER A N 1
ATOM 1503 C CA . SER A 1 192 ? -7.915 -16.324 17.778 1.00 68.06 192 SER A CA 1
ATOM 1504 C C . SER A 1 192 ? -7.842 -17.604 18.618 1.00 68.06 192 SER A C 1
ATOM 1506 O O . SER A 1 192 ? -8.403 -18.621 18.225 1.00 68.06 192 SER A O 1
ATOM 1508 N N . LYS A 1 193 ? -7.128 -17.578 19.752 1.00 62.91 193 LYS A N 1
ATOM 1509 C CA . LYS A 1 193 ? -6.978 -18.735 20.651 1.00 62.91 193 LYS A CA 1
ATOM 1510 C C . LYS A 1 193 ? -8.075 -18.817 21.714 1.00 62.91 193 LYS A C 1
ATOM 1512 O O . LYS A 1 193 ? -8.231 -19.875 22.317 1.00 62.91 193 LYS A O 1
ATOM 1517 N N . ASP A 1 194 ? -8.808 -17.726 21.922 1.00 55.56 194 ASP A N 1
ATOM 1518 C CA . ASP A 1 194 ? -9.850 -17.600 22.947 1.00 55.56 194 ASP A CA 1
ATOM 1519 C C . ASP A 1 194 ? -11.278 -17.844 22.405 1.00 55.56 194 ASP A C 1
ATOM 1521 O O . ASP A 1 194 ? -12.248 -17.760 23.161 1.00 55.56 194 ASP A O 1
ATOM 1525 N N . THR A 1 195 ? -11.411 -18.158 21.110 1.00 50.44 195 THR A N 1
ATOM 1526 C CA . THR A 1 195 ? -12.656 -18.556 20.415 1.00 50.44 195 THR A CA 1
ATOM 1527 C C . THR A 1 195 ? -12.641 -20.028 20.039 1.00 50.44 195 THR A C 1
ATOM 1529 O O . THR A 1 195 ? -13.684 -20.692 20.231 1.00 50.44 195 THR A O 1
#

Secondary structure (DSSP, 8-state):
---GGGS-HHHHHHHHH---SS---HHHHHHHHHHHHHHHHHHHHHHHHHTT-PPTT--HHHHHHHHHHHHHHHHHHHHHHHHHHHHHHHHSTT-S-----SS--HHHHHHHHHHHHHHHHHHHHTT-GGGHHHHHHHHHHHHHHHHHHHHHHHHHHTTTT-PPPPHHHHHHHHHHHHHHHHHHHHHHHHHHH--

Organism: NCBI:txid1125966

Sequence (195 aa):
MDRIEEMPINRLLTEMAMKTFPSPKAGSSLALTLAMACALLELVIADRGEERAVPPGRDWHSDVLHVREWRRDALLLGEADMSEVIRLFRDHPGTAEANPLSSPTPVARLQALAETVMETGIPYLDHAGDKKSDVVTVLLQARAVWLGAHHIRCYNRNKTMEAPLTKSVRLTKVRLWDERLEMAMQTIEMTSKDT

InterPro domains:
  IPR036178 Formimidoyltransferase-cyclodeaminase-like superfamily [G3DSA:1.20.120.680] (1-193)